Protein AF-A0A392NVF7-F1 (afdb_monomer_lite)

Foldseek 3Di:
DQVQLQVCCCQAQNDRLCLPPCVLVVVVVCVVPDDDDDDPPNNVVSVLLVCLLCLQLQQVPLDPSHFPLSVCCVVPVVCSVVVLVVQCVDPPGSSVVNVVSVVVNLVVLLVSLVVLLPDPPPPDPHNSSVLSVCPVVVVDDCVVVDSSNSSVVSSVCSNVRRVVVVVVVVVLVVVCVVPVVLVVVQVCLVVVQDDPPDDDDPVCCVVRPPSVVVSD

InterPro domains:
  IPR001128 Cytochrome P450 [PF00067] (3-215)
  IPR036396 Cytochrome P450 superfamily [G3DSA:1.10.630.10] (1-215)
  IPR036396 Cytochrome P450 superfamily [SSF48264] (2-215)

pLDDT: mean 75.78, std 14.84, range [33.12, 95.25]

Structure (mmCIF, N/CA/C/O backbone):
data_AF-A0A392NVF7-F1
#
_entry.id   AF-A0A392NVF7-F1
#
loop_
_atom_site.group_PDB
_atom_site.id
_atom_site.type_symbol
_atom_site.label_atom_id
_atom_site.label_alt_id
_atom_site.label_comp_id
_atom_site.label_asym_id
_atom_site.label_entity_id
_atom_site.label_seq_id
_atom_site.pdbx_PDB_ins_code
_atom_site.Cartn_x
_atom_site.Cartn_y
_atom_site.Cartn_z
_atom_site.occupancy
_atom_site.B_iso_or_equiv
_atom_site.auth_seq_id
_atom_site.auth_comp_id
_atom_site.auth_asym_id
_atom_site.auth_atom_id
_atom_site.pdbx_PDB_model_num
ATOM 1 N N . LEU A 1 1 ? -9.109 5.233 -1.754 1.00 72.38 1 LEU A N 1
ATOM 2 C CA . LEU A 1 1 ? -7.795 4.883 -2.338 1.00 72.38 1 LEU A CA 1
ATOM 3 C C . LEU A 1 1 ? -6.680 5.757 -1.789 1.00 72.38 1 LEU A C 1
ATOM 5 O O . LEU A 1 1 ? -5.792 5.214 -1.162 1.00 72.38 1 LEU A O 1
ATOM 9 N N . ARG A 1 2 ? -6.773 7.087 -1.937 1.00 79.62 2 ARG A N 1
ATOM 10 C CA . ARG A 1 2 ? -5.802 8.070 -1.412 1.00 79.62 2 ARG A CA 1
ATOM 11 C C . ARG A 1 2 ? -5.329 7.778 0.019 1.00 79.62 2 ARG A C 1
ATOM 13 O O . ARG A 1 2 ? -4.144 7.568 0.232 1.00 79.62 2 ARG A O 1
ATOM 20 N N . LEU A 1 3 ? -6.274 7.659 0.954 1.00 83.56 3 LEU A N 1
ATOM 21 C CA . LEU A 1 3 ? -5.983 7.351 2.358 1.00 83.56 3 LEU A CA 1
ATOM 22 C C . LEU A 1 3 ? -5.273 6.000 2.542 1.00 83.56 3 LEU A C 1
ATOM 24 O O . LEU A 1 3 ? -4.288 5.927 3.261 1.00 83.56 3 LEU A O 1
ATOM 28 N N . ALA A 1 4 ? -5.727 4.943 1.861 1.00 84.81 4 ALA A N 1
ATOM 29 C CA . ALA A 1 4 ? -5.092 3.626 1.953 1.00 84.81 4 ALA A CA 1
ATOM 30 C C . ALA A 1 4 ? -3.648 3.656 1.429 1.00 84.81 4 ALA A C 1
ATOM 32 O O . ALA A 1 4 ? -2.762 3.068 2.043 1.00 84.81 4 ALA A O 1
ATOM 33 N N . THR A 1 5 ? -3.400 4.376 0.331 1.00 81.75 5 THR A N 1
ATOM 34 C CA . THR A 1 5 ? -2.058 4.488 -0.241 1.00 81.75 5 THR A CA 1
ATOM 35 C C . THR A 1 5 ? -1.103 5.284 0.646 1.00 81.75 5 THR A C 1
ATOM 37 O O . THR A 1 5 ? 0.052 4.887 0.773 1.00 81.75 5 THR A O 1
ATOM 40 N N . ASP A 1 6 ? -1.568 6.346 1.310 1.00 82.69 6 ASP A N 1
ATOM 41 C CA . ASP A 1 6 ? -0.753 7.075 2.293 1.00 82.69 6 ASP A CA 1
ATOM 42 C C . ASP A 1 6 ? -0.448 6.237 3.533 1.00 82.69 6 ASP A C 1
ATOM 44 O O . ASP A 1 6 ? 0.698 6.196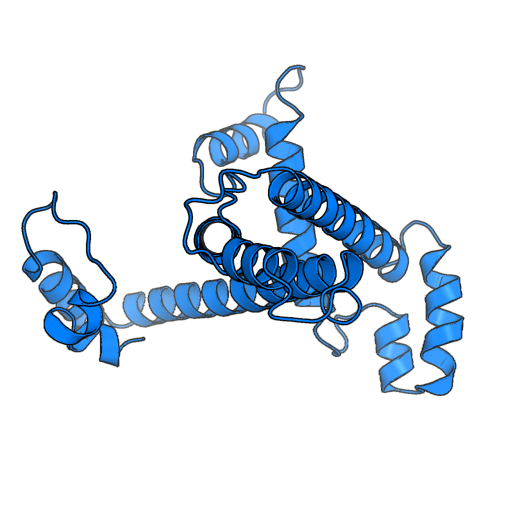 3.974 1.00 82.69 6 ASP A O 1
ATOM 48 N N . VAL A 1 7 ? -1.449 5.536 4.075 1.00 85.81 7 VAL A N 1
ATOM 49 C CA . VAL A 1 7 ? -1.278 4.692 5.267 1.00 85.81 7 VAL A CA 1
ATOM 50 C C . VAL A 1 7 ? -0.296 3.554 4.992 1.00 85.81 7 VAL A C 1
ATOM 52 O O . VAL A 1 7 ? 0.600 3.313 5.796 1.00 85.81 7 VAL A O 1
ATOM 55 N N . ILE A 1 8 ? -0.415 2.875 3.847 1.00 85.94 8 ILE A N 1
ATOM 56 C CA . ILE A 1 8 ? 0.528 1.818 3.448 1.00 85.94 8 ILE A CA 1
ATOM 57 C C . ILE A 1 8 ? 1.905 2.412 3.153 1.00 85.94 8 ILE A C 1
ATOM 59 O O . ILE A 1 8 ? 2.917 1.842 3.561 1.00 85.94 8 ILE A O 1
ATOM 63 N N . GLY A 1 9 ? 1.947 3.569 2.489 1.00 82.25 9 GLY A N 1
ATOM 64 C CA . GLY A 1 9 ? 3.162 4.340 2.261 1.00 82.25 9 GLY A CA 1
ATOM 65 C C . GLY A 1 9 ? 3.960 4.556 3.540 1.00 82.25 9 GLY A C 1
ATOM 66 O O . GLY A 1 9 ? 5.149 4.228 3.618 1.00 82.25 9 GLY A O 1
ATOM 67 N N . ASP A 1 10 ? 3.291 5.065 4.567 1.00 84.12 10 ASP A N 1
ATOM 68 C CA . ASP A 1 10 ? 3.913 5.386 5.841 1.00 84.12 10 ASP A CA 1
ATOM 69 C C . ASP A 1 10 ? 4.234 4.126 6.659 1.00 84.12 10 ASP A C 1
ATOM 71 O O . ASP A 1 10 ? 5.368 3.933 7.102 1.00 84.12 10 ASP A O 1
ATOM 75 N N . ALA A 1 11 ? 3.295 3.187 6.773 1.00 83.88 11 ALA A N 1
ATOM 76 C CA . ALA A 1 11 ? 3.489 1.975 7.566 1.00 83.88 11 ALA A CA 1
ATOM 77 C C . ALA A 1 11 ? 4.579 1.048 6.996 1.00 83.88 11 ALA A C 1
ATOM 79 O O . ALA A 1 11 ? 5.412 0.527 7.744 1.00 83.88 11 ALA A O 1
ATOM 80 N N . ALA A 1 12 ? 4.607 0.839 5.676 1.00 82.62 12 ALA A N 1
ATOM 81 C CA . ALA A 1 12 ? 5.543 -0.088 5.039 1.00 82.62 12 ALA A CA 1
ATOM 82 C C . ALA A 1 12 ? 6.878 0.579 4.669 1.00 82.62 12 ALA A C 1
ATOM 84 O O . ALA A 1 12 ? 7.941 -0.032 4.822 1.00 82.62 12 ALA A O 1
ATOM 85 N N . PHE A 1 13 ? 6.847 1.839 4.225 1.00 81.56 13 PHE A N 1
ATOM 86 C CA . PHE A 1 13 ? 8.013 2.522 3.645 1.00 81.56 13 PHE A CA 1
ATOM 87 C C . PHE A 1 13 ? 8.424 3.790 4.414 1.00 81.56 13 PHE A C 1
ATOM 89 O O . PHE A 1 13 ? 9.485 4.369 4.151 1.00 81.56 13 PHE A O 1
ATOM 96 N N . GLY A 1 14 ? 7.624 4.216 5.400 1.00 76.12 14 GLY A N 1
ATOM 97 C CA . GLY A 1 14 ? 7.792 5.484 6.114 1.00 76.12 14 GLY A CA 1
ATOM 98 C C . GLY A 1 14 ? 7.663 6.690 5.189 1.00 76.12 14 GLY A C 1
ATOM 99 O O . GLY A 1 14 ? 8.401 7.663 5.341 1.00 76.12 14 GLY A O 1
ATOM 100 N N . VAL A 1 15 ? 6.858 6.577 4.137 1.00 75.38 15 VAL A N 1
ATOM 101 C CA . VAL A 1 15 ? 6.669 7.632 3.146 1.00 75.38 15 VAL A CA 1
ATOM 102 C C . VAL A 1 15 ? 5.207 8.024 3.137 1.00 75.38 15 VAL A C 1
ATOM 104 O O . VAL A 1 15 ? 4.359 7.275 2.670 1.00 75.38 15 VAL A O 1
ATOM 107 N N . ASN A 1 16 ? 4.926 9.234 3.600 1.00 75.38 16 ASN A N 1
ATOM 108 C CA . ASN A 1 16 ? 3.629 9.848 3.386 1.00 75.38 16 ASN A CA 1
ATOM 109 C C . ASN A 1 16 ? 3.619 10.497 1.992 1.00 75.38 16 ASN A C 1
ATOM 111 O O . ASN A 1 16 ? 4.441 11.376 1.719 1.00 75.38 16 ASN A O 1
ATOM 115 N N . PHE A 1 17 ? 2.721 10.054 1.110 1.00 69.56 17 PHE A N 1
ATOM 116 C CA . PHE A 1 17 ? 2.591 10.605 -0.242 1.00 69.56 17 PHE A CA 1
ATOM 117 C C . PHE A 1 17 ? 1.722 11.877 -0.275 1.00 69.56 17 PHE A C 1
ATOM 119 O O . PHE A 1 17 ? 1.647 12.538 -1.310 1.00 69.56 17 PHE A O 1
ATOM 126 N N . GLY A 1 18 ? 1.092 12.250 0.845 1.00 66.00 18 GLY A N 1
ATOM 127 C CA . GLY A 1 18 ? 0.294 13.466 0.997 1.00 66.00 18 GLY A CA 1
ATOM 128 C C . GLY A 1 18 ? -1.030 13.443 0.231 1.00 66.00 18 GLY A C 1
ATOM 129 O O . GLY A 1 18 ? -1.618 14.498 -0.012 1.00 66.00 18 GLY A O 1
ATOM 130 N N . LEU A 1 19 ? -1.505 12.260 -0.156 1.00 67.12 19 LEU A N 1
ATOM 131 C CA . LEU A 1 19 ? -2.689 12.051 -0.991 1.00 67.12 19 LEU A CA 1
ATOM 132 C C . LEU A 1 19 ? -3.997 12.338 -0.227 1.00 67.12 19 LEU A C 1
ATOM 134 O O . LEU A 1 19 ? -5.025 12.611 -0.850 1.00 67.12 19 LEU A O 1
ATOM 138 N N . SER A 1 20 ? -3.976 12.276 1.106 1.00 65.69 20 SER A N 1
ATOM 139 C CA . SER A 1 20 ? -5.109 12.471 2.014 1.00 65.69 20 SER A CA 1
ATOM 140 C C . SER A 1 20 ? -5.261 13.910 2.512 1.00 65.69 20 SER A C 1
ATOM 142 O O . SER A 1 20 ? -6.245 14.214 3.185 1.00 65.69 20 SER A O 1
ATOM 144 N N . ASN A 1 21 ? -4.324 14.812 2.197 1.00 67.69 21 ASN A N 1
ATOM 145 C CA . ASN A 1 21 ? -4.373 16.191 2.684 1.00 67.69 21 ASN A CA 1
ATOM 146 C C . ASN A 1 21 ? -5.507 16.995 2.009 1.00 67.69 21 ASN A C 1
ATOM 148 O O . ASN A 1 21 ? -5.559 17.058 0.774 1.00 67.69 21 ASN A O 1
ATOM 152 N N . PRO A 1 22 ? -6.372 17.693 2.779 1.00 54.19 22 PRO A N 1
ATOM 153 C CA . PRO A 1 22 ? -7.535 18.416 2.248 1.00 54.19 22 PRO A CA 1
ATOM 154 C C . PRO A 1 22 ? -7.179 19.599 1.330 1.00 54.19 22 PRO A C 1
ATOM 156 O O . PRO A 1 22 ? -7.992 19.991 0.493 1.00 54.19 22 PRO A O 1
ATOM 159 N N . HIS A 1 23 ? -5.954 20.134 1.408 1.00 49.12 23 HIS A N 1
ATOM 160 C CA . HIS A 1 23 ? -5.467 21.169 0.483 1.00 49.12 23 HIS A CA 1
ATOM 161 C C . HIS A 1 23 ? -5.440 20.688 -0.983 1.00 49.12 23 HIS A C 1
ATOM 163 O O . HIS A 1 23 ? -5.770 21.457 -1.881 1.00 49.12 23 HIS A O 1
ATOM 169 N N . SER A 1 24 ? -5.179 19.394 -1.223 1.00 47.50 24 SER A N 1
ATOM 170 C CA . SER A 1 24 ? -5.214 18.792 -2.569 1.00 47.50 24 SER A CA 1
ATOM 171 C C . SER A 1 24 ? -6.634 18.663 -3.148 1.00 47.50 24 SER A C 1
ATOM 173 O O . SER A 1 24 ? -6.818 18.622 -4.363 1.00 47.50 24 SER A O 1
ATOM 175 N N . ILE A 1 25 ? -7.656 18.605 -2.284 1.00 45.16 25 ILE A N 1
ATOM 176 C CA . ILE A 1 25 ? -9.072 18.470 -2.665 1.00 45.16 25 ILE A CA 1
ATOM 177 C C . ILE A 1 25 ? -9.645 19.838 -3.064 1.00 45.16 25 ILE A C 1
ATOM 179 O O . ILE A 1 25 ? -10.369 19.949 -4.052 1.00 45.16 25 ILE A O 1
ATOM 183 N N . CYS A 1 26 ? -9.276 20.891 -2.329 1.00 37.56 26 CYS A N 1
ATOM 184 C CA . CYS A 1 26 ? -9.751 22.254 -2.572 1.00 37.56 26 CYS A CA 1
ATOM 185 C C . CYS A 1 26 ? -9.158 22.869 -3.857 1.00 37.56 26 CYS A C 1
ATOM 187 O O . CYS A 1 26 ? -9.868 23.562 -4.586 1.00 37.56 26 CYS A O 1
ATOM 189 N N . GLU A 1 27 ? -7.897 22.571 -4.194 1.00 41.50 27 GLU A N 1
ATOM 190 C CA . GLU A 1 27 ? -7.306 22.984 -5.480 1.00 41.50 27 GLU A CA 1
ATOM 191 C C . GLU A 1 27 ? -7.977 22.302 -6.683 1.00 41.50 27 GLU A C 1
ATOM 193 O O . GLU A 1 27 ? -8.240 22.954 -7.695 1.00 41.50 27 GLU A O 1
ATOM 198 N N . SER A 1 28 ? -8.350 21.022 -6.558 1.00 42.91 28 SER A N 1
ATOM 199 C CA . SER A 1 28 ? -9.026 20.280 -7.631 1.00 42.91 28 SER A CA 1
ATOM 200 C C . SER A 1 28 ? -10.397 20.875 -7.983 1.00 42.91 28 SER A C 1
ATOM 202 O O . SER A 1 28 ? -10.723 20.974 -9.166 1.00 42.91 28 SER A O 1
ATOM 204 N N . MET A 1 29 ? -11.163 21.347 -6.990 1.00 38.19 29 MET A N 1
ATOM 205 C CA . MET A 1 29 ? -12.447 22.029 -7.219 1.00 38.19 29 MET A CA 1
ATOM 206 C C . MET A 1 29 ? -12.293 23.481 -7.700 1.00 38.19 29 MET A C 1
ATOM 208 O O . MET A 1 29 ? -13.142 23.967 -8.444 1.00 38.19 29 MET A O 1
ATOM 212 N N . LYS A 1 30 ? -11.215 24.182 -7.319 1.00 39.38 30 LYS A N 1
ATOM 213 C CA . LYS A 1 30 ? -10.952 25.562 -7.770 1.00 39.38 30 LYS A CA 1
ATOM 214 C C . LYS A 1 30 ? -10.432 25.651 -9.209 1.00 39.38 30 LYS A C 1
ATOM 216 O O . LYS A 1 30 ? -10.705 26.656 -9.863 1.00 39.38 30 LYS A O 1
ATOM 221 N N . SER A 1 31 ? -9.756 24.619 -9.727 1.00 40.47 31 SER A N 1
ATOM 222 C CA . SER A 1 31 ? -9.215 24.634 -11.102 1.00 40.47 31 SER A CA 1
ATOM 223 C C . SER A 1 31 ? -10.283 24.644 -12.209 1.00 40.47 31 SER A C 1
ATOM 225 O O . SER A 1 31 ? -9.978 24.988 -13.345 1.00 40.47 31 SER A O 1
ATOM 227 N N . VAL A 1 32 ? -11.550 24.347 -11.886 1.00 47.22 32 VAL A N 1
ATOM 228 C CA . VAL A 1 32 ? -12.668 24.472 -12.840 1.00 47.22 32 VAL A CA 1
ATOM 229 C C . VAL A 1 32 ? -13.015 25.941 -13.122 1.00 47.22 32 VAL A C 1
ATOM 231 O O . VAL A 1 32 ? -13.565 26.237 -14.178 1.00 47.22 32 VAL A O 1
ATOM 234 N N . ASN A 1 33 ? -12.663 26.872 -12.224 1.00 41.59 33 ASN A N 1
ATOM 235 C CA . ASN A 1 33 ? -13.181 28.241 -12.278 1.00 41.59 33 ASN A CA 1
ATOM 236 C C . ASN A 1 33 ? -12.144 29.355 -12.453 1.00 41.59 33 ASN A C 1
ATOM 238 O O . ASN A 1 33 ? -12.574 30.484 -12.640 1.00 41.59 33 ASN A O 1
ATOM 242 N N . ASN A 1 34 ? -10.830 29.108 -12.421 1.00 35.56 34 ASN A N 1
ATOM 243 C CA . ASN A 1 34 ? -9.852 30.174 -12.679 1.00 35.56 34 ASN A CA 1
ATOM 244 C C . ASN A 1 34 ? -8.582 29.657 -13.363 1.00 35.56 34 ASN A C 1
ATOM 246 O O . ASN A 1 34 ? -7.841 28.842 -12.815 1.00 35.56 34 ASN A O 1
ATOM 250 N N . VAL A 1 35 ? -8.327 30.199 -14.553 1.00 50.22 35 VAL A N 1
ATOM 251 C CA . VAL A 1 35 ? -7.036 30.161 -15.240 1.00 50.22 35 VAL A CA 1
ATOM 252 C C . VAL A 1 35 ? -6.177 31.263 -14.623 1.00 50.22 35 VAL A C 1
ATOM 254 O O . VAL A 1 35 ? -6.429 32.424 -14.904 1.00 50.22 35 VAL A O 1
ATOM 257 N N . GLU A 1 36 ? -5.213 30.917 -13.764 1.00 33.12 36 GLU A N 1
ATOM 258 C CA . GLU A 1 36 ? -3.834 31.429 -13.856 1.00 33.12 36 GLU A CA 1
ATOM 259 C C . GLU A 1 36 ? -2.884 30.866 -12.781 1.00 33.12 36 GLU A C 1
ATOM 261 O O . GLU A 1 36 ? -3.201 30.727 -11.602 1.00 33.12 36 GLU A O 1
ATOM 266 N N . HIS A 1 37 ? -1.695 30.537 -13.291 1.00 41.59 37 HIS A N 1
ATOM 267 C CA . HIS A 1 37 ? -0.397 30.225 -12.696 1.00 41.59 37 HIS A CA 1
ATOM 268 C C . HIS A 1 37 ? -0.175 30.481 -11.194 1.00 41.59 37 HIS A C 1
ATOM 270 O O . HIS A 1 37 ? -0.084 31.627 -10.767 1.00 41.59 37 HIS A O 1
ATOM 276 N N . SER A 1 38 ? 0.119 29.398 -10.453 1.00 35.62 38 SER A N 1
ATOM 277 C CA . SER A 1 38 ? 1.331 29.197 -9.611 1.00 35.62 38 SER A CA 1
ATOM 278 C C . SER A 1 38 ? 1.132 28.254 -8.402 1.00 35.62 38 SER A C 1
ATOM 280 O O . SER A 1 38 ? 1.535 28.564 -7.290 1.00 35.62 38 SER A O 1
ATOM 282 N N . SER A 1 39 ? 0.579 27.052 -8.606 1.00 33.97 39 SER A N 1
ATOM 283 C CA . SER A 1 39 ? 0.708 25.927 -7.647 1.00 33.97 39 SER A CA 1
ATOM 284 C C . SER A 1 39 ? 0.552 24.544 -8.309 1.00 33.97 39 SER A C 1
ATOM 286 O O . SER A 1 39 ? 0.106 23.581 -7.700 1.00 33.97 39 SER A O 1
ATOM 288 N N . ALA A 1 40 ? 0.937 24.421 -9.584 1.00 36.22 40 ALA A N 1
ATOM 289 C CA . ALA A 1 40 ? 0.610 23.262 -10.424 1.00 36.22 40 ALA A CA 1
ATOM 290 C C . ALA A 1 40 ? 1.473 22.000 -10.207 1.00 36.22 40 ALA A C 1
ATOM 292 O O . ALA A 1 40 ? 1.266 21.017 -10.906 1.00 36.22 40 ALA A O 1
ATOM 293 N N . SER A 1 41 ? 2.459 21.979 -9.300 1.00 44.66 41 SER A N 1
ATOM 294 C CA . SER A 1 41 ? 3.319 20.789 -9.169 1.00 44.66 41 SER A CA 1
ATOM 295 C C . SER A 1 41 ? 2.716 19.722 -8.258 1.00 44.66 41 SER A C 1
ATOM 297 O O . SER A 1 41 ? 2.574 18.578 -8.667 1.00 44.66 41 SER A O 1
ATOM 299 N N . SER A 1 42 ? 2.296 20.061 -7.040 1.00 41.06 42 SER A N 1
ATOM 300 C CA . SER A 1 42 ? 1.935 19.047 -6.041 1.00 41.06 42 SER A CA 1
ATOM 301 C C . SER A 1 42 ? 0.576 18.382 -6.300 1.00 41.06 42 SER A C 1
ATOM 303 O O . SER A 1 42 ? 0.453 17.165 -6.157 1.00 41.06 42 SER A O 1
ATOM 305 N N . SER A 1 43 ? -0.449 19.134 -6.708 1.00 44.28 43 SER A N 1
ATOM 306 C CA . SER A 1 43 ? -1.802 18.598 -6.936 1.00 44.28 43 SER A CA 1
ATOM 307 C C . SER A 1 43 ? -1.913 17.761 -8.215 1.00 44.28 43 SER A C 1
ATOM 309 O O . SER A 1 43 ? -2.578 16.714 -8.203 1.00 44.28 43 SER A O 1
ATOM 311 N N . ASP A 1 44 ? -1.197 18.142 -9.276 1.00 54.38 44 ASP A N 1
ATOM 312 C CA . ASP A 1 44 ? -1.050 17.324 -10.485 1.00 54.38 44 ASP A CA 1
ATOM 313 C C . ASP A 1 44 ? -0.218 16.073 -10.204 1.00 54.38 44 ASP A C 1
ATOM 315 O O . ASP A 1 44 ? -0.577 14.985 -10.651 1.00 54.38 44 ASP A O 1
ATOM 319 N N . GLU A 1 45 ? 0.851 16.166 -9.409 1.00 54.84 45 GLU A N 1
ATOM 320 C CA . GLU A 1 45 ? 1.666 15.007 -9.038 1.00 54.84 45 GLU A CA 1
ATOM 321 C C . GLU A 1 45 ? 0.885 13.959 -8.234 1.00 54.84 45 GLU A C 1
ATOM 323 O O . GLU A 1 45 ? 1.055 12.759 -8.483 1.00 54.84 45 GLU A O 1
ATOM 328 N N . VAL A 1 46 ? 0.025 14.404 -7.313 1.00 54.34 46 VAL A N 1
ATOM 329 C CA . VAL A 1 46 ? -0.863 13.574 -6.482 1.00 54.34 46 VAL A CA 1
ATOM 330 C C . VAL A 1 46 ? -1.955 12.923 -7.329 1.00 54.34 46 VAL A C 1
ATOM 332 O O . VAL A 1 46 ? -2.169 11.711 -7.260 1.00 54.34 46 VAL A O 1
ATOM 335 N N . SER A 1 47 ? -2.624 13.706 -8.176 1.00 53.94 47 SER A N 1
ATOM 336 C CA . SER A 1 47 ? -3.671 13.196 -9.067 1.00 53.94 47 SER A CA 1
ATOM 337 C C . SER A 1 47 ? -3.101 12.225 -10.095 1.00 53.94 47 SER A C 1
ATOM 339 O O . SER A 1 47 ? -3.719 11.203 -10.385 1.00 53.94 47 SER A O 1
ATOM 341 N N . ASN A 1 48 ? -1.895 12.489 -10.597 1.00 62.81 48 ASN A N 1
ATOM 342 C CA . ASN A 1 48 ? -1.200 11.616 -11.531 1.00 62.81 48 ASN A CA 1
ATOM 343 C C . ASN A 1 48 ? -0.819 10.287 -10.870 1.00 62.81 48 ASN A C 1
ATOM 345 O O . ASN A 1 48 ? -1.115 9.244 -11.438 1.00 62.81 48 ASN A O 1
ATOM 349 N N . PHE A 1 49 ? -0.283 10.301 -9.645 1.00 61.53 49 PHE A N 1
ATOM 350 C CA . PHE A 1 49 ? 0.023 9.081 -8.890 1.00 61.53 49 PHE A CA 1
ATOM 351 C C . PHE A 1 49 ? -1.233 8.250 -8.573 1.00 61.53 49 PHE A C 1
ATOM 353 O O . PHE A 1 49 ? -1.223 7.034 -8.740 1.00 61.53 49 PHE A O 1
ATOM 360 N N . ILE A 1 50 ? -2.344 8.886 -8.182 1.00 62.53 50 ILE A N 1
ATOM 361 C CA . ILE A 1 50 ? -3.619 8.189 -7.939 1.00 62.53 50 ILE A CA 1
ATOM 362 C C . ILE A 1 50 ? -4.200 7.622 -9.226 1.00 62.53 50 ILE A C 1
ATOM 364 O O . ILE A 1 50 ? -4.597 6.462 -9.250 1.00 62.53 50 ILE A O 1
ATOM 368 N N . ASN A 1 51 ? -4.225 8.408 -10.302 1.00 59.41 51 ASN A N 1
ATOM 369 C CA . ASN A 1 51 ? -4.675 7.932 -11.606 1.00 59.41 51 ASN A CA 1
ATOM 370 C C . ASN A 1 51 ? -3.820 6.759 -12.068 1.00 59.41 51 ASN A C 1
ATOM 372 O O . ASN A 1 51 ? -4.345 5.786 -12.583 1.00 59.41 51 ASN A O 1
ATOM 376 N N . GLN A 1 52 ? -2.519 6.824 -11.832 1.00 65.50 52 GLN A N 1
ATOM 377 C CA . GLN A 1 52 ? -1.555 5.784 -12.140 1.00 65.50 52 GLN A CA 1
ATOM 378 C C . GLN A 1 52 ? -1.730 4.535 -11.275 1.00 65.50 52 GLN A C 1
ATOM 380 O O . GLN A 1 52 ? -1.623 3.431 -11.799 1.00 65.50 52 GLN A O 1
ATOM 385 N N . HIS A 1 53 ? -2.074 4.684 -9.997 1.00 65.69 53 HIS A N 1
ATOM 386 C CA . HIS A 1 53 ? -2.391 3.584 -9.086 1.00 65.69 53 HIS A CA 1
ATOM 387 C C . HIS A 1 53 ? -3.717 2.902 -9.453 1.00 65.69 53 HIS A C 1
ATOM 389 O O . HIS A 1 53 ? -3.738 1.691 -9.667 1.00 65.69 5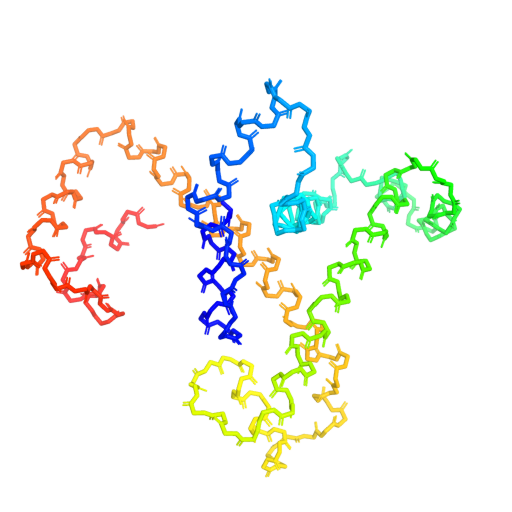3 HIS A O 1
ATOM 395 N N . ILE A 1 54 ? -4.798 3.673 -9.641 1.00 64.00 54 ILE A N 1
ATOM 396 C CA . ILE A 1 54 ? -6.102 3.176 -10.125 1.00 64.00 54 ILE A CA 1
ATOM 397 C C . ILE A 1 54 ? -5.921 2.476 -11.460 1.00 64.00 54 ILE A C 1
ATOM 399 O O . ILE A 1 54 ? -6.422 1.375 -11.663 1.00 64.00 54 ILE A O 1
ATOM 403 N N . TYR A 1 55 ? -5.197 3.111 -12.377 1.00 63.22 55 TYR A N 1
ATOM 404 C CA . TYR A 1 55 ? -4.960 2.568 -13.698 1.00 63.22 55 TYR A CA 1
ATOM 405 C C . TYR A 1 55 ? -4.179 1.259 -13.611 1.00 63.22 55 TYR A C 1
ATOM 407 O O . TYR A 1 55 ? -4.623 0.266 -14.169 1.00 63.22 55 TYR A O 1
ATOM 415 N N . SER A 1 56 ? -3.076 1.215 -12.863 1.00 62.62 56 SER A N 1
ATOM 416 C CA . SER A 1 56 ? -2.257 0.004 -12.742 1.00 62.62 56 SER A CA 1
ATOM 417 C C . SER A 1 56 ? -3.027 -1.133 -12.069 1.00 62.62 56 SER A C 1
ATOM 419 O O . SER A 1 56 ? -2.980 -2.252 -12.556 1.00 62.62 56 SER A O 1
ATOM 421 N N . THR A 1 57 ? -3.808 -0.856 -11.022 1.00 61.88 57 THR A N 1
ATOM 422 C CA . THR A 1 57 ? -4.607 -1.879 -10.316 1.00 61.88 57 THR A CA 1
ATOM 423 C C . THR A 1 57 ? -5.846 -2.332 -11.089 1.00 61.88 57 THR A C 1
ATOM 425 O O . THR A 1 57 ? -6.213 -3.502 -11.023 1.00 61.88 57 THR A O 1
ATOM 428 N N . THR A 1 58 ? -6.472 -1.448 -11.870 1.00 58.22 58 THR A N 1
ATOM 429 C CA . THR A 1 58 ? -7.604 -1.806 -12.741 1.00 58.22 58 THR A CA 1
ATOM 430 C C . THR A 1 58 ? -7.129 -2.563 -13.978 1.00 58.22 58 THR A C 1
ATOM 432 O O . THR A 1 58 ? -7.780 -3.513 -14.380 1.00 58.22 58 THR A O 1
ATOM 435 N N . GLN A 1 59 ? -5.987 -2.187 -14.558 1.00 57.72 59 GLN A N 1
ATOM 436 C CA . GLN A 1 59 ? -5.408 -2.844 -15.738 1.00 57.72 59 GLN A CA 1
ATOM 437 C C . GLN A 1 59 ? -4.639 -4.129 -15.407 1.00 57.72 59 GLN A C 1
ATOM 439 O O . GLN A 1 59 ? -4.415 -4.947 -16.293 1.00 57.72 59 GLN A O 1
ATOM 444 N N . LEU A 1 60 ? -4.256 -4.332 -14.141 1.00 56.38 60 LEU A N 1
ATOM 445 C CA . LEU A 1 60 ? -3.777 -5.624 -13.638 1.00 56.38 60 LEU A CA 1
ATOM 446 C C . LEU A 1 60 ? -4.871 -6.694 -13.650 1.00 56.38 60 LEU A C 1
ATOM 448 O O . LEU A 1 60 ? -4.550 -7.882 -13.601 1.00 56.38 60 LEU A O 1
ATOM 452 N N . LYS A 1 61 ? -6.152 -6.307 -13.747 1.00 57.09 61 LYS A N 1
ATOM 453 C CA . LYS A 1 61 ? -7.215 -7.264 -14.045 1.00 57.09 61 LYS A CA 1
ATOM 454 C C . LYS A 1 61 ? -6.941 -7.841 -15.432 1.00 57.09 61 LYS A C 1
ATOM 456 O O . LYS A 1 61 ? -7.064 -7.155 -16.442 1.00 57.09 61 LYS A O 1
ATOM 461 N N . MET A 1 62 ? -6.552 -9.113 -15.474 1.00 58.44 62 MET A N 1
ATOM 462 C CA . MET A 1 62 ? -6.418 -9.895 -16.705 1.00 58.44 62 MET A CA 1
ATOM 463 C C . MET A 1 62 ? -7.802 -10.258 -17.270 1.00 58.44 62 MET A C 1
ATOM 465 O O . MET A 1 62 ? -8.096 -11.423 -17.518 1.00 58.44 62 MET A O 1
ATOM 469 N N . ASP A 1 63 ? -8.685 -9.274 -17.416 1.00 60.62 63 ASP A N 1
ATOM 470 C CA . ASP A 1 63 ? -9.999 -9.418 -18.031 1.00 60.62 63 ASP A CA 1
ATOM 471 C C . ASP A 1 63 ? -10.099 -8.527 -19.282 1.00 60.62 63 ASP A C 1
ATOM 473 O O . ASP A 1 63 ? -9.144 -7.859 -19.688 1.00 60.62 63 ASP A O 1
ATOM 477 N N . LEU A 1 64 ? -11.264 -8.525 -19.929 1.00 55.56 64 LEU A N 1
ATOM 478 C CA . LEU A 1 64 ? -11.519 -7.751 -21.149 1.00 55.56 64 LEU A CA 1
ATOM 479 C C . LEU A 1 64 ? -11.452 -6.219 -20.948 1.00 55.56 64 LEU A C 1
ATOM 481 O O . LEU A 1 64 ? -11.609 -5.484 -21.919 1.00 55.56 64 LEU A O 1
ATOM 485 N N . SER A 1 65 ? -11.227 -5.727 -19.722 1.00 59.12 65 SER A N 1
ATOM 486 C CA . SER A 1 65 ? -10.970 -4.309 -19.428 1.00 59.12 65 SER A CA 1
ATOM 487 C C . SER A 1 65 ? -9.479 -3.926 -19.474 1.00 59.12 65 SER A C 1
ATOM 489 O O . SER A 1 65 ? -9.145 -2.737 -19.383 1.00 59.12 65 SER A O 1
ATOM 491 N N . GLY A 1 66 ? -8.594 -4.917 -19.643 1.00 62.00 66 GLY A N 1
ATOM 492 C CA . GLY A 1 66 ? -7.156 -4.741 -19.837 1.00 62.00 66 GLY A CA 1
ATOM 493 C C . GLY A 1 66 ? -6.778 -4.146 -21.201 1.00 62.00 66 GLY A C 1
ATOM 494 O O . GLY A 1 66 ? -7.615 -3.899 -22.072 1.00 62.00 66 GLY A O 1
ATOM 495 N N . SER A 1 67 ? -5.481 -3.909 -21.415 1.00 71.19 67 SER A N 1
ATOM 496 C CA . SER A 1 67 ? -4.972 -3.405 -22.693 1.00 71.19 67 SER A CA 1
ATOM 497 C C . SER A 1 67 ? -5.194 -4.403 -23.837 1.00 71.19 67 SER A C 1
ATOM 499 O O . SER A 1 67 ? -5.357 -5.604 -23.622 1.00 71.19 67 SER A O 1
ATOM 501 N N . PHE A 1 68 ? -5.193 -3.931 -25.087 1.00 78.75 68 PHE A N 1
ATOM 502 C CA . PHE A 1 68 ? -5.498 -4.798 -26.232 1.00 78.75 68 PHE A CA 1
ATOM 503 C C . PHE A 1 68 ? -4.516 -5.973 -26.333 1.00 78.75 68 PHE A C 1
ATOM 505 O O . PHE A 1 68 ? -4.914 -7.082 -26.684 1.00 78.75 68 PHE A O 1
ATOM 512 N N . SER A 1 69 ? -3.248 -5.772 -25.952 1.00 78.50 69 SER A N 1
ATOM 513 C CA . SER A 1 69 ? -2.295 -6.883 -25.884 1.00 78.50 69 SER A CA 1
ATOM 514 C C . SER A 1 69 ? -2.659 -7.936 -24.830 1.00 78.50 69 SER A C 1
ATOM 516 O O . SER A 1 69 ? -2.431 -9.116 -25.073 1.00 78.50 69 SER A O 1
ATOM 518 N N . ILE A 1 70 ? -3.270 -7.552 -23.703 1.00 78.06 70 ILE A N 1
ATOM 519 C CA . ILE A 1 70 ? -3.757 -8.482 -22.669 1.00 78.06 70 ILE A CA 1
ATOM 520 C C . ILE A 1 70 ? -4.932 -9.303 -23.205 1.00 78.06 70 ILE A C 1
ATOM 522 O O . ILE A 1 70 ? -4.932 -10.522 -23.060 1.00 78.06 70 ILE A O 1
ATOM 526 N N . ILE A 1 71 ? -5.880 -8.669 -23.902 1.00 81.19 71 ILE A N 1
ATOM 527 C CA . ILE A 1 71 ? -7.011 -9.363 -24.542 1.00 81.19 71 ILE A CA 1
ATOM 528 C C . ILE A 1 71 ? -6.507 -10.386 -25.570 1.00 81.19 71 ILE A C 1
ATOM 530 O O . ILE A 1 71 ? -6.949 -11.535 -25.575 1.00 81.19 71 ILE A O 1
ATOM 534 N N . ILE A 1 72 ? -5.535 -10.000 -26.403 1.00 81.88 72 ILE A N 1
ATOM 535 C CA . ILE A 1 72 ? -4.879 -10.926 -27.335 1.00 81.88 72 ILE A CA 1
ATOM 536 C C . ILE A 1 72 ? -4.149 -12.036 -26.581 1.00 81.88 72 ILE A C 1
ATOM 538 O O . ILE A 1 72 ? -4.232 -13.180 -27.003 1.00 81.88 72 ILE A O 1
ATOM 542 N N . GLY A 1 73 ? -3.491 -11.747 -25.458 1.00 81.31 73 GLY A N 1
ATOM 543 C CA . GLY A 1 73 ? -2.839 -12.770 -24.641 1.00 81.31 73 GLY A CA 1
ATOM 544 C C . GLY A 1 73 ? -3.797 -13.790 -24.027 1.00 81.31 73 GLY A C 1
ATOM 545 O O . GLY A 1 73 ? -3.430 -14.955 -23.911 1.00 81.31 73 GLY A O 1
ATOM 546 N N . LEU A 1 74 ? -5.033 -13.392 -23.711 1.00 81.31 74 LEU A N 1
ATOM 547 C CA . LEU A 1 74 ? -6.078 -14.301 -23.227 1.00 81.31 74 LEU A CA 1
ATOM 548 C C . LEU A 1 74 ? -6.609 -15.231 -24.330 1.00 81.31 74 LEU A C 1
ATOM 550 O O . LEU A 1 74 ? -6.928 -16.384 -24.055 1.00 81.31 74 LEU A O 1
ATOM 554 N N . ILE A 1 75 ? -6.703 -14.745 -25.573 1.00 84.12 75 ILE A N 1
ATOM 555 C CA . ILE A 1 75 ? -7.232 -15.512 -26.718 1.00 84.12 75 ILE A CA 1
ATOM 556 C C . ILE A 1 75 ? -6.127 -16.331 -27.406 1.00 84.12 75 ILE A C 1
ATOM 558 O O . ILE A 1 75 ? -6.345 -17.465 -27.829 1.00 84.12 75 ILE A O 1
ATOM 562 N N . ALA A 1 76 ? -4.936 -15.752 -27.537 1.00 86.69 76 ALA A N 1
ATOM 563 C CA . ALA A 1 76 ? -3.785 -16.290 -28.250 1.00 86.69 76 ALA A CA 1
ATOM 564 C C . ALA A 1 76 ? -2.465 -15.820 -27.589 1.00 86.69 76 ALA A C 1
ATOM 566 O O . ALA A 1 76 ? -1.851 -14.850 -28.046 1.00 86.69 76 ALA A O 1
ATOM 567 N N . PRO A 1 77 ? -1.967 -16.536 -26.560 1.00 84.69 77 PRO A N 1
ATOM 568 C CA . PRO A 1 77 ? -0.787 -16.139 -25.777 1.00 84.69 77 PRO A CA 1
ATOM 569 C C . PRO A 1 77 ? 0.469 -15.859 -26.615 1.00 84.69 77 PRO A C 1
ATOM 571 O O . PRO A 1 77 ? 1.223 -14.932 -26.334 1.00 84.69 77 PRO A O 1
ATOM 574 N N . ILE A 1 78 ? 0.663 -16.616 -27.701 1.00 89.62 78 ILE A N 1
ATOM 575 C CA . ILE A 1 78 ? 1.819 -16.493 -28.608 1.00 89.62 78 ILE A CA 1
ATOM 576 C C . ILE A 1 78 ? 1.867 -15.108 -29.283 1.00 89.62 78 ILE A C 1
ATOM 578 O O . ILE A 1 78 ? 2.940 -14.606 -29.609 1.00 89.62 78 ILE A O 1
ATOM 582 N N . LEU A 1 79 ? 0.710 -14.464 -29.471 1.00 84.38 79 LEU A N 1
ATOM 583 C CA . LEU A 1 79 ? 0.597 -13.149 -30.104 1.00 84.38 79 LEU A CA 1
ATOM 584 C C . LEU A 1 79 ? 0.668 -11.988 -29.101 1.00 84.38 79 LEU A C 1
ATOM 586 O O . LEU A 1 79 ? 0.773 -10.837 -29.522 1.00 84.38 79 LEU A O 1
ATOM 590 N N . GLN A 1 80 ? 0.655 -12.252 -27.793 1.00 84.94 80 GLN A N 1
ATOM 591 C CA . GLN A 1 80 ? 0.647 -11.202 -26.774 1.00 84.94 80 GLN A CA 1
ATOM 592 C C . GLN A 1 80 ? 1.863 -10.281 -26.880 1.00 84.94 80 GLN A C 1
ATOM 594 O O . GLN A 1 80 ? 1.718 -9.064 -26.986 1.00 84.94 80 GLN A O 1
ATOM 599 N N . GLU A 1 81 ? 3.069 -10.849 -26.845 1.00 84.50 81 GLU A N 1
ATOM 600 C CA . GLU A 1 81 ? 4.311 -10.076 -26.865 1.00 84.50 81 GLU A CA 1
ATOM 601 C C . GLU A 1 81 ? 4.511 -9.230 -28.130 1.00 84.50 81 GLU A C 1
ATOM 603 O O . GLU A 1 81 ? 4.803 -8.037 -27.978 1.00 84.50 81 GLU A O 1
ATOM 608 N N . PRO A 1 82 ? 4.330 -9.754 -29.361 1.00 87.25 82 PRO A N 1
ATOM 609 C CA . PRO A 1 82 ? 4.504 -8.936 -30.557 1.00 87.25 82 PRO A CA 1
ATOM 610 C C . PRO A 1 82 ? 3.495 -7.783 -30.603 1.00 87.25 82 PRO A C 1
ATOM 612 O O . PRO A 1 82 ? 3.882 -6.639 -30.852 1.00 87.25 82 PRO A O 1
ATOM 615 N N . PHE A 1 83 ? 2.222 -8.033 -30.271 1.00 83.88 83 PHE A N 1
ATOM 616 C CA . PHE A 1 83 ? 1.215 -6.970 -30.210 1.00 83.88 83 PHE A CA 1
ATOM 617 C C . PHE A 1 83 ? 1.515 -5.958 -29.107 1.00 83.88 83 PHE A C 1
ATOM 619 O O . PHE A 1 83 ? 1.388 -4.755 -29.327 1.00 83.88 83 PHE A O 1
ATOM 626 N N . ARG A 1 84 ? 1.981 -6.414 -27.942 1.00 84.12 84 ARG A N 1
ATOM 627 C CA . ARG A 1 84 ? 2.389 -5.539 -26.841 1.00 84.12 84 ARG A CA 1
ATOM 628 C C . ARG A 1 84 ? 3.515 -4.601 -27.265 1.00 84.12 84 ARG A C 1
ATOM 630 O O . ARG A 1 84 ? 3.435 -3.409 -26.984 1.00 84.12 84 ARG A O 1
ATOM 637 N N . GLN A 1 85 ? 4.544 -5.092 -27.955 1.00 85.94 85 GLN A N 1
ATOM 638 C CA . GLN A 1 85 ? 5.648 -4.246 -28.426 1.00 85.94 85 GLN A CA 1
ATOM 639 C C . GLN A 1 85 ? 5.191 -3.208 -29.460 1.00 85.94 85 GLN A C 1
ATOM 641 O O . GLN A 1 85 ? 5.611 -2.050 -29.395 1.00 85.94 85 GLN A O 1
ATOM 646 N N . ILE A 1 86 ? 4.302 -3.596 -30.376 1.00 86.38 86 ILE A N 1
ATOM 647 C CA . ILE A 1 86 ? 3.745 -2.695 -31.393 1.00 86.38 86 ILE A CA 1
ATOM 648 C C . ILE A 1 86 ? 2.887 -1.612 -30.732 1.00 86.38 86 ILE A C 1
ATOM 650 O O . ILE A 1 86 ? 3.102 -0.419 -30.952 1.00 86.38 86 ILE A O 1
ATOM 654 N N . LEU A 1 87 ? 1.950 -2.008 -29.871 1.00 84.06 87 LEU A N 1
ATOM 655 C CA . LEU A 1 87 ? 0.988 -1.094 -29.261 1.00 84.06 87 LEU A CA 1
ATOM 656 C C . LEU A 1 87 ? 1.647 -0.151 -28.258 1.00 84.06 87 LEU A C 1
ATOM 658 O O . LEU A 1 87 ? 1.283 1.022 -28.224 1.00 84.06 87 LEU A O 1
ATOM 662 N N . LYS A 1 88 ? 2.686 -0.597 -27.540 1.00 84.50 88 LYS A N 1
ATOM 663 C CA . LYS A 1 88 ? 3.526 0.274 -26.701 1.00 84.50 88 LYS A CA 1
ATOM 664 C C . LYS A 1 88 ? 4.207 1.403 -27.477 1.00 84.50 88 LYS A C 1
ATOM 666 O O . LYS A 1 88 ? 4.628 2.373 -26.857 1.00 84.50 88 LYS A O 1
ATOM 671 N N . ARG A 1 89 ? 4.370 1.299 -28.800 1.00 84.06 89 ARG A N 1
ATOM 672 C CA . ARG A 1 89 ? 5.042 2.324 -29.619 1.00 84.06 89 ARG A CA 1
ATOM 673 C C . ARG A 1 89 ? 4.078 3.378 -30.168 1.00 84.06 89 ARG A C 1
ATOM 675 O O . ARG A 1 89 ? 4.513 4.463 -30.551 1.00 84.06 89 ARG A O 1
ATOM 682 N N . ILE A 1 90 ? 2.783 3.075 -30.191 1.00 84.56 90 ILE A N 1
ATOM 683 C CA . ILE A 1 90 ? 1.746 3.942 -30.749 1.00 84.56 90 ILE A CA 1
ATOM 684 C C . ILE A 1 90 ? 1.200 4.845 -29.637 1.00 84.56 90 ILE A C 1
ATOM 686 O O . ILE A 1 90 ? 0.530 4.381 -28.715 1.00 84.56 90 ILE A O 1
ATOM 690 N N . LYS A 1 91 ? 1.474 6.153 -29.729 1.00 75.56 91 LYS A N 1
ATOM 691 C CA . LYS A 1 91 ? 0.943 7.152 -28.789 1.00 75.56 91 LYS A CA 1
ATOM 692 C C . LYS A 1 91 ? -0.589 7.151 -28.841 1.00 75.56 91 LYS A C 1
ATOM 694 O O . LYS A 1 91 ? -1.164 7.316 -29.911 1.00 75.56 91 LYS A O 1
ATOM 699 N N . GLY A 1 92 ? -1.227 6.981 -27.684 1.00 73.31 92 GLY A N 1
ATOM 700 C CA . GLY A 1 92 ? -2.688 6.963 -27.539 1.00 73.31 92 GLY A CA 1
ATOM 701 C C . GLY A 1 92 ? -3.306 5.579 -27.324 1.00 73.31 92 GLY A C 1
ATOM 702 O O . GLY A 1 92 ? -4.471 5.505 -26.942 1.00 73.31 92 GLY A O 1
ATOM 703 N N . THR A 1 93 ? -2.553 4.486 -27.492 1.00 79.56 93 THR A N 1
ATOM 704 C CA . THR A 1 93 ? -3.050 3.153 -27.115 1.00 79.56 93 THR A CA 1
ATOM 705 C C . THR A 1 93 ? -3.099 2.991 -25.595 1.00 79.56 93 THR A C 1
ATOM 707 O O . THR A 1 93 ? -2.342 3.624 -24.849 1.00 79.56 93 THR A O 1
ATOM 710 N N . MET A 1 94 ? -3.967 2.086 -25.136 1.00 71.81 94 MET A N 1
ATOM 711 C CA . MET A 1 94 ? -4.011 1.660 -23.736 1.00 71.81 94 MET A CA 1
ATOM 712 C C . MET A 1 94 ? -2.650 1.087 -23.303 1.00 71.81 94 MET A C 1
ATOM 714 O O . MET A 1 94 ? -2.146 1.448 -22.250 1.00 71.81 94 MET A O 1
ATOM 718 N N . ASP A 1 95 ? -1.992 0.285 -24.146 1.00 76.38 95 ASP A N 1
ATOM 719 C CA . ASP A 1 95 ? -0.661 -0.276 -23.868 1.00 76.38 95 ASP A CA 1
ATOM 720 C C . ASP A 1 95 ? 0.437 0.785 -23.707 1.00 76.38 95 ASP A C 1
ATOM 722 O O . ASP A 1 95 ? 1.292 0.662 -22.829 1.00 76.38 95 ASP A O 1
ATOM 726 N N . TRP A 1 96 ? 0.422 1.841 -24.527 1.00 79.06 96 TRP A N 1
ATOM 727 C CA . TRP A 1 96 ? 1.355 2.962 -24.396 1.00 79.06 96 TRP A CA 1
ATOM 728 C C . TRP A 1 96 ? 1.101 3.749 -23.112 1.00 79.06 96 TRP A C 1
ATOM 730 O O . TRP A 1 96 ? 2.043 4.042 -22.372 1.00 79.06 96 TRP A O 1
ATOM 740 N N . LYS A 1 97 ? -0.172 4.042 -22.810 1.00 75.25 97 LYS A N 1
ATOM 741 C CA . LYS A 1 97 ? -0.551 4.725 -21.569 1.00 75.25 97 LYS A CA 1
ATOM 742 C C . LYS A 1 97 ? -0.118 3.899 -20.358 1.00 75.25 97 LYS A C 1
ATOM 744 O O . LYS A 1 97 ? 0.537 4.443 -19.478 1.00 75.25 97 LYS A O 1
ATOM 749 N N . MET A 1 98 ? -0.362 2.589 -20.373 1.00 71.31 98 MET A N 1
ATOM 750 C CA . MET A 1 98 ? 0.078 1.663 -19.332 1.00 71.31 98 MET A CA 1
ATOM 751 C C . MET A 1 98 ? 1.585 1.634 -19.144 1.00 71.31 98 MET A C 1
ATOM 753 O O . MET A 1 98 ? 2.052 1.671 -18.013 1.00 71.31 98 MET A O 1
ATOM 757 N N . GLU A 1 99 ? 2.359 1.602 -20.223 1.00 76.94 99 GLU A N 1
ATOM 758 C CA . GLU A 1 99 ? 3.817 1.600 -20.140 1.00 76.94 99 GLU A CA 1
ATOM 759 C C . GLU A 1 99 ? 4.359 2.916 -19.560 1.00 76.94 99 GLU A C 1
ATOM 761 O O . GLU A 1 99 ? 5.233 2.897 -18.692 1.00 76.94 99 GLU A O 1
ATOM 766 N N . CYS A 1 100 ? 3.841 4.063 -20.011 1.00 75.81 100 CYS A N 1
ATOM 767 C CA . CYS A 1 100 ? 4.217 5.377 -19.485 1.00 75.81 100 CYS A CA 1
ATOM 768 C C . CYS A 1 100 ? 3.851 5.512 -18.004 1.00 75.81 100 CYS A C 1
ATOM 770 O O . CYS A 1 100 ? 4.668 5.947 -17.189 1.00 75.81 100 CYS A O 1
ATOM 772 N N . THR A 1 101 ? 2.640 5.090 -17.653 1.00 70.00 101 THR A N 1
ATOM 773 C CA . THR A 1 101 ? 2.142 5.045 -16.285 1.00 70.00 101 THR A CA 1
ATOM 774 C C . THR A 1 101 ? 2.982 4.095 -15.426 1.00 70.00 101 THR A C 1
ATOM 776 O O . THR A 1 101 ? 3.428 4.479 -14.353 1.00 70.00 101 THR A O 1
ATOM 779 N N . ASN A 1 102 ? 3.334 2.903 -15.889 1.00 73.31 102 ASN A N 1
ATOM 780 C CA . ASN A 1 102 ? 4.187 2.014 -15.107 1.00 73.31 102 ASN A CA 1
ATOM 781 C C . ASN A 1 102 ? 5.589 2.612 -14.872 1.00 73.31 102 ASN A C 1
ATOM 783 O O . ASN A 1 102 ? 6.101 2.596 -13.752 1.00 73.31 102 ASN A O 1
ATOM 787 N N . LYS A 1 103 ? 6.184 3.215 -15.910 1.00 77.62 103 LYS A N 1
ATOM 788 C CA . LYS A 1 103 ? 7.521 3.831 -15.842 1.00 77.62 103 LYS A CA 1
ATOM 789 C C . LYS A 1 103 ? 7.595 5.000 -14.872 1.00 77.62 103 LYS A C 1
ATOM 791 O O . LYS A 1 103 ? 8.525 5.064 -14.078 1.00 77.62 103 LYS A O 1
ATOM 796 N N . ASN A 1 104 ? 6.627 5.913 -14.922 1.00 73.56 104 ASN A N 1
ATOM 797 C CA . ASN A 1 104 ? 6.617 7.071 -14.029 1.00 73.56 104 ASN A CA 1
ATOM 798 C C . ASN A 1 104 ? 6.400 6.646 -12.561 1.00 73.56 104 ASN A C 1
ATOM 800 O O . ASN A 1 104 ? 7.073 7.166 -11.675 1.00 73.56 104 ASN A O 1
ATOM 804 N N . LEU A 1 105 ? 5.547 5.645 -12.300 1.00 70.62 105 LEU A N 1
ATOM 805 C CA . LEU A 1 105 ? 5.342 5.129 -10.941 1.00 70.62 105 LEU A CA 1
ATOM 806 C C . LEU A 1 105 ? 6.608 4.462 -10.399 1.00 70.62 105 LEU A C 1
ATOM 808 O O . LEU A 1 105 ? 7.044 4.766 -9.291 1.00 70.62 105 LEU A O 1
ATOM 812 N N . THR A 1 106 ? 7.214 3.592 -11.211 1.00 73.88 106 THR A N 1
ATOM 813 C CA . THR A 1 106 ? 8.453 2.884 -10.864 1.00 73.88 106 THR A CA 1
ATOM 814 C C . THR A 1 106 ? 9.579 3.876 -10.586 1.00 73.88 106 THR A C 1
ATOM 816 O O . THR A 1 106 ? 10.232 3.771 -9.557 1.00 73.88 106 THR A O 1
ATOM 819 N N . GLY A 1 107 ? 9.742 4.908 -11.423 1.00 77.75 107 GLY A N 1
ATOM 820 C CA . GLY A 1 107 ? 10.762 5.940 -11.214 1.00 77.75 107 GLY A CA 1
ATOM 821 C C . GLY A 1 107 ? 10.613 6.690 -9.885 1.00 77.75 107 GLY A C 1
ATOM 822 O O . GLY A 1 107 ? 11.602 6.916 -9.192 1.00 77.75 107 GLY A O 1
ATOM 823 N N . ARG A 1 108 ? 9.382 7.018 -9.473 1.00 73.88 108 ARG A N 1
ATOM 824 C CA . ARG A 1 108 ? 9.131 7.668 -8.174 1.00 73.88 108 ARG A CA 1
ATOM 825 C C . ARG A 1 108 ? 9.442 6.754 -6.992 1.00 73.88 108 ARG A C 1
ATOM 827 O O . ARG A 1 108 ? 10.023 7.194 -6.001 1.00 73.88 108 ARG A O 1
ATOM 834 N N . LEU A 1 109 ? 9.066 5.480 -7.082 1.00 76.12 109 LEU A N 1
ATOM 835 C CA . LEU A 1 109 ? 9.390 4.512 -6.035 1.00 76.12 109 LEU A CA 1
ATOM 836 C C . LEU A 1 109 ? 10.891 4.232 -5.974 1.00 76.12 109 LEU A C 1
ATOM 838 O O . LEU A 1 109 ? 11.439 4.168 -4.878 1.00 76.12 109 LEU A O 1
ATOM 842 N N . ASP A 1 110 ? 11.575 4.182 -7.116 1.00 82.50 110 ASP A N 1
ATOM 843 C CA . ASP A 1 110 ? 13.032 4.084 -7.176 1.00 82.50 110 ASP A CA 1
ATOM 844 C C . ASP A 1 110 ? 13.699 5.243 -6.432 1.00 82.50 110 ASP A C 1
ATOM 846 O O . ASP A 1 110 ? 14.665 5.036 -5.699 1.00 82.50 110 ASP A O 1
ATOM 850 N N . GLU A 1 111 ? 13.203 6.471 -6.597 1.00 82.50 111 GLU A N 1
ATOM 851 C CA . GLU A 1 111 ? 13.705 7.642 -5.871 1.00 82.50 111 GLU A CA 1
ATOM 852 C C . GLU A 1 111 ? 13.492 7.516 -4.360 1.00 82.50 111 GLU A C 1
ATOM 854 O O . GLU A 1 111 ? 14.411 7.790 -3.581 1.00 82.50 111 GLU A O 1
ATOM 859 N N . ILE A 1 112 ? 12.318 7.041 -3.940 1.00 78.00 112 ILE A N 1
ATOM 860 C CA . ILE A 1 112 ? 11.995 6.784 -2.532 1.00 78.00 112 ILE A CA 1
ATOM 861 C C . ILE A 1 112 ? 12.927 5.722 -1.942 1.00 78.00 112 ILE A C 1
ATOM 863 O O . ILE A 1 112 ? 13.535 5.947 -0.890 1.00 78.00 112 ILE A O 1
ATOM 867 N N . VAL A 1 113 ? 13.095 4.592 -2.633 1.00 81.25 113 VAL A N 1
ATOM 868 C CA . VAL A 1 113 ? 13.976 3.501 -2.205 1.00 81.25 113 VAL A CA 1
ATOM 869 C C . VAL A 1 113 ? 15.427 3.977 -2.172 1.00 81.25 113 VAL A C 1
ATOM 871 O O . VAL A 1 113 ? 16.111 3.750 -1.177 1.00 81.25 113 VAL A O 1
ATOM 874 N N . LYS A 1 114 ? 15.898 4.724 -3.181 1.00 86.50 114 LYS A N 1
ATOM 875 C CA . LYS A 1 114 ? 17.247 5.325 -3.194 1.00 86.50 114 LYS A CA 1
ATOM 876 C C . LYS A 1 114 ? 17.459 6.270 -2.017 1.00 86.50 114 LYS A C 1
ATOM 878 O O . LYS A 1 114 ? 18.512 6.220 -1.380 1.00 86.50 114 LYS A O 1
ATOM 883 N N . LYS A 1 115 ? 16.487 7.136 -1.718 1.00 83.44 115 LYS A N 1
ATOM 884 C CA . LYS A 1 115 ? 16.556 8.067 -0.582 1.00 83.44 115 LYS A CA 1
ATOM 885 C C . LYS A 1 115 ? 16.661 7.298 0.734 1.00 83.44 115 LYS A C 1
ATOM 887 O O . LYS A 1 115 ? 17.531 7.602 1.545 1.00 83.44 115 LYS A O 1
ATOM 892 N N . ARG A 1 116 ? 15.843 6.257 0.906 1.00 79.25 116 ARG A N 1
ATOM 893 C CA . ARG A 1 116 ? 15.861 5.377 2.084 1.00 79.25 116 ARG A CA 1
ATOM 894 C C . ARG A 1 116 ? 17.143 4.559 2.204 1.00 79.25 116 ARG A C 1
ATOM 896 O O . ARG A 1 116 ? 17.666 4.421 3.303 1.00 79.25 116 ARG A O 1
ATOM 903 N N . MET A 1 117 ? 17.704 4.080 1.098 1.00 80.50 117 MET A N 1
ATOM 904 C CA . MET A 1 117 ? 19.000 3.396 1.080 1.00 80.50 117 MET A CA 1
ATOM 905 C C . MET A 1 117 ? 20.163 4.301 1.496 1.00 80.50 117 MET A C 1
ATOM 907 O O . MET A 1 117 ? 21.124 3.824 2.085 1.00 80.50 117 MET A O 1
ATOM 911 N N . LYS A 1 118 ? 20.094 5.607 1.230 1.00 83.81 118 LYS A N 1
ATOM 912 C CA . LYS A 1 118 ? 21.143 6.556 1.642 1.00 83.81 118 LYS A CA 1
ATOM 913 C C . LYS A 1 118 ? 21.028 6.995 3.099 1.00 83.81 118 LYS A C 1
ATOM 915 O O . LYS A 1 118 ? 22.020 7.435 3.678 1.00 83.81 118 LYS A O 1
ATOM 920 N N . ASP A 1 119 ? 19.837 6.896 3.676 1.00 81.19 119 ASP A N 1
ATOM 921 C CA . ASP A 1 119 ? 19.598 7.232 5.073 1.00 81.19 119 ASP A CA 1
ATOM 922 C C . ASP A 1 119 ? 20.220 6.166 5.985 1.00 81.19 119 ASP A C 1
ATOM 924 O O . ASP A 1 119 ? 19.766 5.027 6.009 1.00 81.19 119 ASP A O 1
ATOM 928 N N . LYS A 1 120 ? 21.288 6.526 6.705 1.00 68.62 120 LYS A N 1
ATOM 929 C CA . LYS A 1 120 ? 21.994 5.631 7.639 1.00 68.62 120 LYS A CA 1
ATOM 930 C C . LYS A 1 120 ? 21.385 5.630 9.043 1.00 68.62 120 LYS A C 1
ATOM 932 O O . LYS A 1 120 ? 21.685 4.739 9.828 1.00 68.62 120 LYS A O 1
ATOM 937 N N . ASN A 1 121 ? 20.521 6.595 9.358 1.00 68.12 121 ASN A N 1
ATOM 938 C CA . ASN A 1 121 ? 19.884 6.726 10.668 1.00 68.12 121 ASN A CA 1
ATOM 939 C C . ASN A 1 121 ? 18.459 6.157 10.628 1.00 68.12 121 ASN A C 1
ATOM 941 O O . ASN A 1 121 ? 17.502 6.807 11.048 1.00 68.12 121 ASN A O 1
ATOM 945 N N . ARG A 1 122 ? 18.304 4.925 10.118 1.00 70.19 122 ARG A N 1
ATOM 946 C CA . ARG A 1 122 ? 16.997 4.255 10.017 1.00 70.19 122 ARG A CA 1
ATOM 947 C C . ARG A 1 122 ? 16.528 3.780 11.390 1.00 70.19 122 ARG A C 1
ATOM 949 O O . ARG A 1 122 ? 16.706 2.625 11.762 1.00 70.19 122 ARG A O 1
ATOM 956 N N . THR A 1 123 ? 15.913 4.679 12.146 1.00 62.47 123 THR A N 1
ATOM 957 C CA . THR A 1 123 ? 15.287 4.377 13.443 1.00 62.47 123 THR A CA 1
ATOM 958 C C . THR A 1 123 ? 13.881 3.788 13.311 1.00 62.47 123 THR A C 1
ATOM 960 O O . THR A 1 123 ? 13.365 3.224 14.276 1.00 62.47 123 THR A O 1
ATOM 963 N N . SER A 1 124 ? 13.250 3.873 12.133 1.00 67.38 124 SER A N 1
ATOM 964 C CA . SER A 1 124 ? 11.899 3.346 11.911 1.00 67.38 124 SER A CA 1
ATOM 965 C C . SER A 1 124 ? 11.887 1.820 11.747 1.00 67.38 124 SER A C 1
ATOM 967 O O . SER A 1 124 ? 12.633 1.257 10.948 1.00 67.38 124 SER A O 1
ATOM 969 N N . LYS A 1 125 ? 10.977 1.138 12.455 1.00 77.50 125 LYS A N 1
ATOM 970 C CA . LYS A 1 125 ? 10.710 -0.309 12.317 1.00 77.50 125 LYS A CA 1
ATOM 971 C C . LYS A 1 125 ? 9.728 -0.614 11.174 1.00 77.50 125 LYS A C 1
ATOM 973 O O . LYS A 1 125 ? 8.791 -1.383 11.359 1.00 77.50 125 LYS A O 1
ATOM 978 N N . ASN A 1 126 ? 9.895 0.024 10.018 1.00 84.31 126 ASN A N 1
ATOM 979 C CA . ASN A 1 126 ? 9.055 -0.252 8.849 1.00 84.31 126 ASN A CA 1
ATOM 980 C C . ASN A 1 126 ? 9.677 -1.346 7.965 1.00 84.31 126 ASN A C 1
ATOM 982 O O . ASN A 1 126 ? 10.869 -1.644 8.076 1.00 84.31 126 ASN A O 1
ATOM 986 N N . PHE A 1 127 ? 8.861 -1.965 7.112 1.00 85.19 127 PHE A N 1
ATOM 987 C CA . PHE A 1 127 ? 9.260 -3.104 6.279 1.00 85.19 127 PHE A CA 1
ATOM 988 C C . PHE A 1 127 ? 10.521 -2.817 5.451 1.00 85.19 127 PHE A C 1
ATOM 990 O O . PHE A 1 127 ? 11.468 -3.606 5.467 1.00 85.19 127 PHE A O 1
ATOM 997 N N . LEU A 1 128 ? 10.578 -1.656 4.792 1.00 85.44 128 LEU A N 1
ATOM 998 C CA . LEU A 1 128 ? 11.732 -1.272 3.980 1.00 85.44 128 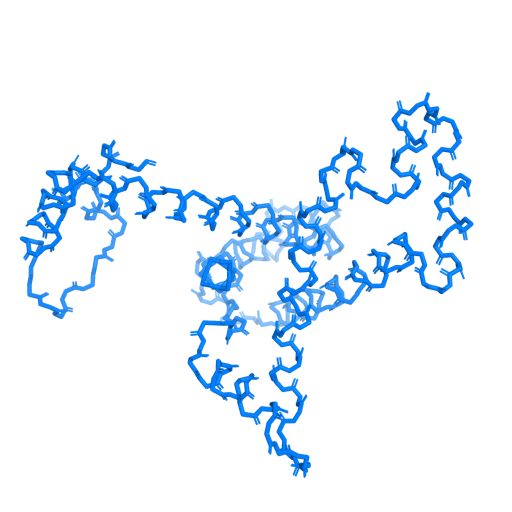LEU A CA 1
ATOM 999 C C . LEU A 1 128 ? 12.997 -1.076 4.820 1.00 85.44 128 LEU A C 1
ATOM 1001 O O . LEU A 1 128 ? 14.049 -1.596 4.458 1.00 85.44 128 LEU A O 1
ATOM 1005 N N . SER A 1 129 ? 12.909 -0.386 5.959 1.00 86.12 129 SER A N 1
ATOM 1006 C CA . SER A 1 129 ? 14.037 -0.232 6.884 1.00 86.12 129 SER A CA 1
ATOM 1007 C C . SER A 1 129 ? 14.537 -1.583 7.395 1.00 86.12 129 SER A C 1
ATOM 1009 O O . SER A 1 129 ? 15.745 -1.780 7.484 1.00 86.12 129 SER A O 1
ATOM 1011 N N . LEU A 1 130 ? 13.643 -2.537 7.681 1.00 86.75 130 LEU A N 1
ATOM 1012 C CA . LEU A 1 130 ? 14.027 -3.883 8.118 1.00 86.75 130 LEU A CA 1
ATOM 1013 C C . LEU A 1 130 ? 14.802 -4.641 7.033 1.00 86.75 130 LEU A C 1
ATOM 1015 O O . LEU A 1 130 ? 15.855 -5.203 7.332 1.00 86.75 130 LEU A O 1
ATOM 1019 N N . ILE A 1 131 ? 14.339 -4.608 5.779 1.00 86.50 131 ILE A N 1
ATOM 1020 C CA . ILE A 1 131 ? 15.048 -5.240 4.652 1.00 86.50 131 ILE A CA 1
ATOM 1021 C C . ILE A 1 131 ? 16.410 -4.583 4.422 1.00 86.50 131 ILE A C 1
ATOM 1023 O O . ILE A 1 131 ? 17.414 -5.275 4.255 1.00 86.50 131 ILE A O 1
ATOM 1027 N N . LEU A 1 132 ? 16.465 -3.249 4.436 1.00 85.81 132 LEU A N 1
ATOM 1028 C CA . LEU A 1 132 ? 17.708 -2.509 4.225 1.00 85.81 132 LEU A CA 1
ATOM 1029 C C . LEU A 1 132 ? 18.725 -2.768 5.340 1.00 85.81 132 LEU A C 1
ATOM 1031 O O . LEU A 1 132 ? 19.895 -3.007 5.051 1.00 85.81 132 LEU A O 1
ATOM 1035 N N . ASN A 1 133 ? 18.279 -2.807 6.595 1.00 85.00 133 ASN A N 1
ATOM 1036 C CA . ASN A 1 133 ? 19.142 -3.120 7.731 1.00 85.00 133 ASN A CA 1
ATOM 1037 C C . ASN A 1 133 ? 19.631 -4.578 7.686 1.00 85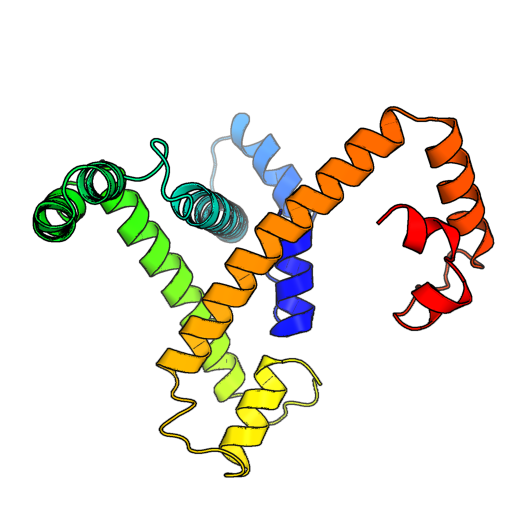.00 133 ASN A C 1
ATOM 1039 O O . ASN A 1 133 ? 20.793 -4.838 7.990 1.00 85.00 133 ASN A O 1
ATOM 1043 N N . ALA A 1 134 ? 18.786 -5.528 7.266 1.00 84.50 134 ALA A N 1
ATOM 1044 C CA . ALA A 1 134 ? 19.173 -6.930 7.085 1.00 84.50 134 ALA A CA 1
ATOM 1045 C C . ALA A 1 134 ? 20.214 -7.118 5.963 1.00 84.50 134 ALA A C 1
ATOM 1047 O O . ALA A 1 134 ? 21.134 -7.934 6.085 1.00 84.50 134 ALA A O 1
ATOM 1048 N N . ARG A 1 135 ? 20.094 -6.334 4.886 1.00 84.00 135 ARG A N 1
ATOM 1049 C CA . ARG A 1 135 ? 21.060 -6.274 3.781 1.00 84.00 135 ARG A CA 1
ATOM 1050 C C . ARG A 1 135 ? 22.399 -5.692 4.242 1.00 84.00 135 ARG A C 1
ATOM 1052 O O . ARG A 1 135 ? 23.443 -6.279 3.981 1.00 84.00 135 ARG A O 1
ATOM 1059 N N . GLU A 1 136 ? 22.380 -4.569 4.959 1.00 83.38 136 GLU A N 1
ATOM 1060 C CA . GLU A 1 136 ? 23.593 -3.898 5.455 1.00 83.38 136 GLU A CA 1
ATOM 1061 C C . GLU A 1 136 ? 24.330 -4.705 6.531 1.00 83.38 136 GLU A C 1
ATOM 1063 O O . GLU A 1 136 ? 25.561 -4.719 6.556 1.00 83.38 136 GLU A O 1
ATOM 1068 N N . SER A 1 137 ? 23.601 -5.442 7.375 1.00 81.94 137 SER A N 1
ATOM 1069 C CA . SER A 1 137 ? 24.185 -6.349 8.372 1.00 81.94 137 SER A CA 1
ATOM 1070 C C . SER A 1 137 ? 24.771 -7.634 7.773 1.00 81.94 137 SER A C 1
ATOM 1072 O O . SER A 1 137 ? 25.295 -8.464 8.515 1.00 81.94 137 SER A O 1
ATOM 1074 N N . LYS A 1 138 ? 24.682 -7.821 6.445 1.00 78.75 138 LYS A N 1
ATOM 1075 C CA . LYS A 1 138 ? 25.037 -9.054 5.716 1.00 78.75 138 LYS A CA 1
ATOM 1076 C C . LYS A 1 138 ? 24.300 -10.303 6.214 1.00 78.75 138 LYS A C 1
ATOM 1078 O O . LYS A 1 138 ? 24.720 -11.420 5.922 1.00 78.75 138 LYS A O 1
ATOM 1083 N N . SER A 1 139 ? 23.192 -10.128 6.940 1.00 74.25 139 SER A N 1
ATOM 1084 C CA . SER A 1 139 ? 22.323 -11.239 7.347 1.00 74.25 139 SER A CA 1
ATOM 1085 C C . SER A 1 139 ? 21.600 -11.873 6.157 1.00 74.25 139 SER A C 1
ATOM 1087 O O . SER A 1 139 ? 21.198 -13.032 6.229 1.00 74.25 139 SER A O 1
ATOM 1089 N N . VAL A 1 140 ? 21.483 -11.138 5.043 1.00 75.94 140 VAL A N 1
ATOM 1090 C CA . VAL A 1 140 ? 21.008 -11.673 3.766 1.00 75.94 140 VAL A CA 1
ATOM 1091 C C . VAL A 1 140 ? 21.890 -11.213 2.606 1.00 75.94 140 VAL A C 1
ATOM 1093 O O . VAL A 1 140 ? 22.549 -10.176 2.680 1.00 75.94 140 VAL A O 1
ATOM 1096 N N . SER A 1 141 ? 21.908 -12.000 1.525 1.00 77.00 141 SER A N 1
ATOM 1097 C CA . SER A 1 141 ? 22.720 -11.722 0.342 1.00 77.00 141 SER A CA 1
ATOM 1098 C C . SER A 1 141 ? 22.274 -10.452 -0.382 1.00 77.00 141 SER A C 1
ATOM 1100 O O . SER A 1 141 ? 21.105 -10.296 -0.749 1.00 77.00 141 SER A O 1
ATOM 1102 N N . GLU A 1 142 ? 23.246 -9.594 -0.689 1.00 76.62 142 GLU A N 1
ATOM 1103 C CA . GLU A 1 142 ? 23.061 -8.392 -1.500 1.00 76.62 142 GLU A CA 1
ATOM 1104 C C . GLU A 1 142 ? 22.572 -8.708 -2.924 1.00 76.62 142 GLU A C 1
ATOM 1106 O O . GLU A 1 142 ? 21.865 -7.903 -3.529 1.00 76.62 142 GLU A O 1
ATOM 1111 N N . SER A 1 143 ? 22.901 -9.901 -3.436 1.00 77.56 143 SER A N 1
ATOM 1112 C CA . SER A 1 143 ? 22.439 -10.377 -4.743 1.00 77.56 143 SER A CA 1
ATOM 1113 C C . SER A 1 143 ? 20.958 -10.762 -4.761 1.00 77.56 143 SER A C 1
ATOM 1115 O O . SER A 1 143 ? 20.335 -10.694 -5.815 1.00 77.56 143 SER A O 1
ATOM 1117 N N . VAL A 1 144 ? 20.395 -11.155 -3.612 1.00 78.81 144 VAL A N 1
ATOM 1118 C CA . VAL A 1 144 ? 18.977 -11.529 -3.476 1.00 78.81 144 VAL A CA 1
ATOM 1119 C C . VAL A 1 144 ? 18.131 -10.281 -3.240 1.00 78.81 144 VAL A C 1
ATOM 1121 O O . VAL A 1 144 ? 17.129 -10.074 -3.913 1.00 78.81 144 VAL A O 1
ATOM 1124 N N . PHE A 1 145 ? 18.573 -9.402 -2.339 1.00 83.25 145 PHE A N 1
ATOM 1125 C CA . PHE A 1 145 ? 17.946 -8.102 -2.099 1.00 83.25 145 PHE A CA 1
ATOM 1126 C C . PHE A 1 145 ? 18.658 -7.003 -2.890 1.00 83.25 145 PHE A C 1
ATOM 1128 O O . PHE A 1 145 ? 19.219 -6.057 -2.325 1.00 83.25 145 PHE A O 1
ATOM 1135 N N . SER A 1 146 ? 18.660 -7.145 -4.216 1.00 85.94 146 SER A N 1
ATOM 1136 C CA . SER A 1 146 ? 19.153 -6.103 -5.115 1.00 85.94 146 SER A CA 1
ATOM 1137 C C . SER A 1 146 ? 18.268 -4.853 -5.036 1.00 85.94 146 SER A C 1
ATOM 1139 O O . SER A 1 146 ? 17.130 -4.900 -4.561 1.00 85.94 146 SER A O 1
ATOM 1141 N N . PHE A 1 147 ? 18.786 -3.716 -5.506 1.00 84.50 147 PHE A N 1
ATOM 1142 C CA . PHE A 1 147 ? 17.997 -2.485 -5.597 1.00 84.50 147 PHE A CA 1
ATOM 1143 C C . PHE A 1 147 ? 16.714 -2.698 -6.412 1.00 84.50 147 PHE A C 1
ATOM 1145 O O . PHE A 1 147 ? 15.631 -2.349 -5.945 1.00 84.50 147 PHE A O 1
ATOM 1152 N N . ASP A 1 148 ? 16.839 -3.342 -7.573 1.00 83.56 148 ASP A N 1
ATOM 1153 C CA . ASP A 1 148 ? 15.715 -3.608 -8.472 1.00 83.56 148 ASP A CA 1
ATOM 1154 C C . ASP A 1 148 ? 14.659 -4.492 -7.801 1.00 83.56 148 ASP A C 1
ATOM 1156 O O . ASP A 1 148 ? 13.463 -4.228 -7.912 1.00 83.56 148 ASP A O 1
ATOM 1160 N N . TYR A 1 149 ? 15.090 -5.500 -7.034 1.00 85.75 149 TYR A N 1
ATOM 1161 C CA . TYR A 1 149 ? 14.177 -6.369 -6.295 1.00 85.75 149 TYR A CA 1
ATOM 1162 C C . TYR A 1 149 ? 13.435 -5.615 -5.183 1.00 85.75 149 TYR A C 1
ATOM 1164 O O . TYR A 1 149 ? 12.218 -5.741 -5.046 1.00 85.75 149 TYR A O 1
ATOM 1172 N N . ILE A 1 150 ? 14.148 -4.793 -4.407 1.00 86.19 150 ILE A N 1
ATOM 1173 C CA . ILE A 1 150 ? 13.552 -3.985 -3.333 1.00 86.19 150 ILE A CA 1
ATOM 1174 C C . ILE A 1 150 ? 12.568 -2.956 -3.903 1.00 86.19 150 ILE A C 1
ATOM 1176 O O . ILE A 1 150 ? 11.512 -2.717 -3.312 1.00 86.19 150 ILE A O 1
ATOM 1180 N N . SER A 1 151 ? 12.881 -2.356 -5.050 1.00 82.75 151 SER A N 1
ATOM 1181 C CA . SER A 1 151 ? 11.963 -1.436 -5.718 1.00 82.75 151 SER A CA 1
ATOM 1182 C C . SER A 1 151 ? 10.717 -2.155 -6.238 1.00 82.75 151 SER A C 1
ATOM 1184 O O . SER A 1 151 ? 9.596 -1.730 -5.955 1.00 82.75 151 SER A O 1
ATOM 1186 N N . ALA A 1 152 ? 10.888 -3.310 -6.888 1.00 82.62 152 ALA A N 1
ATOM 1187 C CA . ALA A 1 152 ? 9.777 -4.108 -7.397 1.00 82.62 152 ALA A CA 1
ATOM 1188 C C . ALA A 1 152 ? 8.826 -4.581 -6.283 1.00 82.62 152 ALA A C 1
ATOM 1190 O O . ALA A 1 152 ? 7.611 -4.450 -6.417 1.00 82.62 152 ALA A O 1
ATOM 1191 N N . ILE A 1 153 ? 9.348 -5.074 -5.154 1.00 84.06 153 ILE A N 1
ATOM 1192 C CA . ILE A 1 153 ? 8.494 -5.515 -4.038 1.00 84.06 153 ILE A CA 1
ATOM 1193 C C . ILE A 1 153 ? 7.800 -4.336 -3.339 1.00 84.06 153 ILE A C 1
ATOM 1195 O O . ILE A 1 153 ? 6.666 -4.468 -2.880 1.00 84.06 153 ILE A O 1
ATOM 1199 N N . THR A 1 154 ? 8.449 -3.167 -3.300 1.00 81.62 154 THR A N 1
ATOM 1200 C CA . THR A 1 154 ? 7.853 -1.916 -2.802 1.00 81.62 154 THR A CA 1
ATOM 1201 C C . THR A 1 154 ? 6.679 -1.490 -3.683 1.00 81.62 154 THR A C 1
ATOM 1203 O O . THR A 1 154 ? 5.603 -1.171 -3.176 1.00 81.62 154 THR A O 1
ATOM 1206 N N . TYR A 1 155 ? 6.870 -1.544 -5.001 1.00 78.06 155 TYR A N 1
ATOM 1207 C CA . TYR A 1 155 ? 5.841 -1.279 -6.002 1.00 78.06 155 TYR A CA 1
ATOM 1208 C C . TYR A 1 155 ? 4.645 -2.223 -5.866 1.00 78.06 155 TYR A C 1
ATOM 1210 O O . TYR A 1 155 ? 3.507 -1.760 -5.756 1.00 78.06 155 TYR A O 1
ATOM 1218 N N . GLU A 1 156 ? 4.904 -3.528 -5.795 1.00 80.62 156 GLU A N 1
ATOM 1219 C CA . GLU A 1 156 ? 3.864 -4.550 -5.685 1.00 80.62 156 GLU A CA 1
ATOM 1220 C C . GLU A 1 156 ? 3.030 -4.370 -4.413 1.00 80.62 156 GLU A C 1
ATOM 1222 O O . GLU A 1 156 ? 1.803 -4.307 -4.465 1.00 80.62 156 GLU A O 1
ATOM 1227 N N . HIS A 1 157 ? 3.690 -4.206 -3.265 1.00 81.19 157 HIS A N 1
ATOM 1228 C CA . HIS A 1 157 ? 3.005 -4.066 -1.983 1.00 81.19 157 HIS A CA 1
ATOM 1229 C C . HIS A 1 157 ? 2.131 -2.802 -1.932 1.00 81.19 157 HIS A C 1
ATOM 1231 O O . HIS A 1 157 ? 1.000 -2.841 -1.441 1.00 81.19 157 HIS A O 1
ATOM 1237 N N . LEU A 1 158 ? 2.611 -1.690 -2.498 1.00 80.38 158 LEU A N 1
ATOM 1238 C CA . LEU A 1 158 ? 1.847 -0.448 -2.573 1.00 80.38 158 LEU A CA 1
ATOM 1239 C C . LEU A 1 158 ? 0.629 -0.572 -3.498 1.00 80.38 158 LEU A C 1
ATOM 1241 O O . LEU A 1 158 ? -0.451 -0.067 -3.174 1.00 80.38 158 LEU A O 1
ATOM 1245 N N . LEU A 1 159 ? 0.767 -1.237 -4.644 1.00 75.94 159 LEU A N 1
ATOM 1246 C CA . LEU A 1 159 ? -0.338 -1.420 -5.584 1.00 75.94 159 LEU A CA 1
ATOM 1247 C C . LEU A 1 159 ? -1.386 -2.387 -5.063 1.00 75.94 159 LEU A C 1
ATOM 1249 O O . LEU A 1 159 ? -2.550 -1.999 -4.912 1.00 75.94 159 LEU A O 1
ATOM 1253 N N . ALA A 1 160 ? -0.963 -3.607 -4.742 1.00 80.62 160 ALA A N 1
ATOM 1254 C CA . ALA A 1 160 ? -1.852 -4.667 -4.300 1.00 80.62 160 ALA A CA 1
ATOM 1255 C C . ALA A 1 160 ? -2.563 -4.284 -2.995 1.00 80.62 160 ALA A C 1
ATOM 1257 O O . ALA A 1 160 ? -3.785 -4.417 -2.886 1.00 80.62 160 ALA A O 1
ATOM 1258 N N . GLY A 1 161 ? -1.818 -3.739 -2.028 1.00 82.25 161 GLY A N 1
ATOM 1259 C CA . GLY A 1 161 ? -2.352 -3.397 -0.714 1.00 82.25 161 GLY A CA 1
ATOM 1260 C C . GLY A 1 161 ? -3.341 -2.233 -0.745 1.00 82.25 161 GLY A C 1
ATOM 1261 O O . GLY A 1 161 ? -4.375 -2.288 -0.078 1.00 82.25 161 GLY A O 1
ATOM 1262 N N . SER A 1 162 ? -3.078 -1.180 -1.528 1.00 81.75 162 SER A N 1
ATOM 1263 C CA . SER A 1 162 ? -3.912 0.030 -1.430 1.00 81.75 162 SER A CA 1
ATOM 1264 C C . SER A 1 162 ? -5.266 -0.125 -2.115 1.00 81.75 162 SER A C 1
ATOM 1266 O O . SER A 1 162 ? -6.263 0.383 -1.601 1.00 81.75 162 SER A O 1
ATOM 1268 N N . ALA A 1 163 ? -5.330 -0.819 -3.257 1.00 79.50 163 ALA A N 1
ATOM 1269 C CA . ALA A 1 163 ? -6.597 -1.018 -3.959 1.00 79.50 163 ALA A CA 1
ATOM 1270 C C . ALA A 1 163 ? -7.529 -1.961 -3.194 1.00 79.50 163 ALA A C 1
ATOM 1272 O O . ALA A 1 163 ? -8.695 -1.624 -2.996 1.00 79.50 163 ALA A O 1
ATOM 1273 N N . THR A 1 164 ? -7.009 -3.092 -2.713 1.00 84.75 164 THR A N 1
ATOM 1274 C CA . THR A 1 164 ? -7.794 -4.067 -1.942 1.00 84.75 164 THR A CA 1
ATOM 1275 C C . THR A 1 164 ? -8.280 -3.467 -0.626 1.00 84.75 164 THR A C 1
ATOM 1277 O O . THR A 1 164 ? -9.481 -3.457 -0.382 1.00 84.75 164 THR A O 1
ATOM 1280 N N . THR A 1 165 ? -7.395 -2.839 0.156 1.00 88.56 165 THR A N 1
ATOM 1281 C CA . THR A 1 165 ? -7.774 -2.176 1.417 1.00 88.56 165 THR A CA 1
ATOM 1282 C C . THR A 1 165 ? -8.794 -1.064 1.183 1.00 88.56 165 THR A C 1
ATOM 1284 O O . THR A 1 165 ? -9.779 -0.962 1.909 1.00 88.56 165 THR A O 1
ATOM 1287 N N . SER A 1 166 ? -8.607 -0.241 0.143 1.00 85.88 166 SER A N 1
ATOM 1288 C CA . SER A 1 166 ? -9.583 0.800 -0.185 1.00 85.88 166 SER A CA 1
ATOM 1289 C C . SER A 1 166 ? -10.939 0.222 -0.569 1.00 85.88 166 SER A C 1
ATOM 1291 O O . SER A 1 166 ? -11.952 0.807 -0.201 1.00 85.88 166 SER A O 1
ATOM 1293 N N . PHE A 1 167 ? -10.966 -0.860 -1.345 1.00 86.12 167 PHE A N 1
ATOM 1294 C CA . PHE A 1 167 ? -12.206 -1.502 -1.757 1.00 86.12 167 PHE A CA 1
ATOM 1295 C C . PHE A 1 167 ? -12.931 -2.116 -0.558 1.00 86.12 167 PHE A C 1
ATOM 1297 O O . PHE A 1 167 ? -14.129 -1.889 -0.396 1.00 86.12 167 PHE A O 1
ATOM 1304 N N . THR A 1 168 ? -12.206 -2.818 0.316 1.00 89.81 168 THR A N 1
ATOM 1305 C CA . THR A 1 168 ? -12.750 -3.388 1.553 1.00 89.81 168 THR A CA 1
ATOM 1306 C C . THR A 1 168 ? -13.336 -2.300 2.448 1.00 89.81 168 THR A C 1
ATOM 1308 O O . THR A 1 168 ? -14.501 -2.393 2.815 1.00 89.81 168 THR A O 1
ATOM 1311 N N . LEU A 1 169 ? -12.596 -1.219 2.722 1.00 90.88 169 LEU A N 1
ATOM 1312 C CA . LEU A 1 169 ? -13.094 -0.113 3.550 1.00 90.88 169 LEU A CA 1
ATOM 1313 C C . LEU A 1 169 ? -14.341 0.547 2.950 1.00 90.88 169 LEU A C 1
ATOM 1315 O O . LEU A 1 169 ? -15.311 0.786 3.663 1.00 90.88 169 LEU A O 1
ATOM 1319 N N . SER A 1 170 ? -14.346 0.815 1.641 1.00 89.00 170 SER A N 1
ATOM 1320 C CA . SER A 1 170 ? -15.530 1.365 0.969 1.00 89.00 170 SER A CA 1
ATOM 1321 C C . SER A 1 170 ? -16.725 0.414 1.030 1.00 89.00 170 SER A C 1
ATOM 1323 O O . SER A 1 170 ? -17.850 0.873 1.207 1.00 89.00 170 SER A O 1
ATOM 1325 N N . SER A 1 171 ? -16.489 -0.894 0.920 1.00 90.12 171 SER A N 1
ATOM 1326 C CA . SER A 1 171 ? -17.538 -1.914 1.011 1.00 90.12 171 SER A CA 1
ATOM 1327 C C . SER A 1 171 ? -18.110 -2.006 2.423 1.00 90.12 171 SER A C 1
ATOM 1329 O O . SER A 1 171 ? -19.327 -2.032 2.570 1.00 90.12 171 SER A O 1
ATOM 1331 N N . ILE A 1 172 ? -17.257 -1.984 3.453 1.00 92.06 172 ILE A N 1
ATOM 1332 C CA . ILE A 1 172 ? -17.685 -1.962 4.858 1.00 92.06 172 ILE A CA 1
ATOM 1333 C C . ILE A 1 172 ? -18.564 -0.737 5.111 1.00 92.06 172 ILE A C 1
ATOM 1335 O O . ILE A 1 172 ? -19.690 -0.891 5.566 1.00 92.06 172 ILE A O 1
ATOM 1339 N N . VAL A 1 173 ? -18.104 0.466 4.748 1.00 91.56 173 VAL A N 1
ATOM 1340 C CA . VAL A 1 173 ? -18.887 1.701 4.939 1.00 91.56 173 VAL A CA 1
ATOM 1341 C C . VAL A 1 173 ? -20.226 1.631 4.204 1.00 91.56 173 VAL A C 1
ATOM 1343 O O . VAL A 1 173 ? -21.256 1.979 4.772 1.00 91.56 173 VAL A O 1
ATOM 1346 N N . TYR A 1 174 ? -20.231 1.145 2.960 1.00 93.44 174 TYR A N 1
ATOM 1347 C CA . TYR A 1 174 ? -21.456 0.969 2.182 1.00 93.44 174 TYR A CA 1
ATOM 1348 C C . TYR A 1 174 ? -22.443 -0.001 2.851 1.00 93.44 174 TYR A C 1
ATOM 1350 O O . TYR A 1 174 ? -23.631 0.299 2.951 1.00 93.44 174 TYR A O 1
ATOM 1358 N N . LEU A 1 175 ? -21.960 -1.152 3.326 1.00 93.00 175 LEU A N 1
ATOM 1359 C CA . LEU A 1 175 ? -22.797 -2.157 3.978 1.00 93.00 175 LEU A CA 1
ATOM 1360 C C . LEU A 1 175 ? -23.317 -1.671 5.331 1.00 93.00 175 LEU A C 1
ATOM 1362 O O . LEU A 1 175 ? -24.500 -1.850 5.613 1.00 93.00 175 LEU A O 1
ATOM 1366 N N . VAL A 1 176 ? -22.471 -1.028 6.138 1.00 93.81 176 VAL A N 1
ATOM 1367 C CA . VAL A 1 176 ? -22.846 -0.474 7.447 1.00 93.81 176 VAL A CA 1
ATOM 1368 C C . VAL A 1 176 ? -23.910 0.612 7.291 1.00 93.81 176 VAL A C 1
ATOM 1370 O O . VAL A 1 176 ? -24.918 0.558 7.987 1.00 93.81 176 VAL A O 1
ATOM 1373 N N . ALA A 1 177 ? -23.770 1.512 6.311 1.00 93.00 177 ALA A N 1
ATOM 1374 C CA . ALA A 1 177 ? -24.769 2.549 6.031 1.00 93.00 177 ALA A CA 1
ATOM 1375 C C . ALA A 1 177 ? -26.150 1.982 5.636 1.00 93.00 177 ALA A C 1
ATOM 1377 O O . ALA A 1 177 ? -27.171 2.648 5.795 1.00 93.00 177 ALA A O 1
ATOM 1378 N N . GLY A 1 178 ? -26.202 0.749 5.118 1.00 93.69 178 GLY A N 1
ATOM 1379 C CA . GLY A 1 178 ? -27.449 0.037 4.827 1.00 93.69 178 GLY A CA 1
ATOM 1380 C C . GLY A 1 178 ? -28.068 -0.691 6.028 1.00 93.69 178 GLY A C 1
ATOM 1381 O O . GLY A 1 178 ? -29.190 -1.183 5.917 1.00 93.69 178 GLY A O 1
ATOM 1382 N N . HIS A 1 179 ? -27.364 -0.776 7.161 1.00 94.75 179 HIS A N 1
ATOM 1383 C CA . HIS A 1 179 ? -27.757 -1.549 8.341 1.00 94.75 179 HIS A CA 1
ATOM 1384 C C . HIS A 1 179 ? -27.591 -0.710 9.615 1.00 94.75 179 HIS A C 1
ATOM 1386 O O . HIS A 1 179 ? -26.639 -0.882 10.376 1.00 94.75 179 HIS A O 1
ATOM 1392 N N . LEU A 1 180 ? -28.562 0.172 9.875 1.00 93.50 180 LEU A N 1
ATOM 1393 C CA . LEU A 1 180 ? -28.543 1.127 10.998 1.00 93.50 180 LEU A CA 1
ATOM 1394 C C . LEU A 1 180 ? -28.289 0.471 12.366 1.00 93.50 180 LEU A C 1
ATOM 1396 O O . LEU A 1 180 ? -27.614 1.035 13.218 1.00 93.50 180 LEU A O 1
ATOM 1400 N N . ASN A 1 181 ? -28.785 -0.750 12.574 1.00 94.69 181 ASN A N 1
ATOM 1401 C CA . ASN A 1 181 ? -28.562 -1.513 13.803 1.00 94.69 181 ASN A CA 1
ATOM 1402 C C . ASN A 1 181 ? -27.102 -1.974 13.981 1.00 94.69 181 ASN A C 1
ATOM 1404 O O . ASN A 1 181 ? -26.666 -2.214 15.105 1.00 94.69 181 ASN A O 1
ATOM 1408 N N . VAL A 1 182 ? -26.366 -2.170 12.883 1.00 94.12 182 VAL A N 1
ATOM 1409 C CA . VAL A 1 182 ? -24.934 -2.499 12.900 1.00 94.12 182 VAL A CA 1
ATOM 1410 C C . VAL A 1 182 ? -24.122 -1.229 13.120 1.00 94.12 182 VAL A C 1
ATOM 1412 O O . VAL A 1 182 ? -23.209 -1.244 13.942 1.00 94.12 182 VAL A O 1
ATOM 1415 N N . GLU A 1 183 ? -24.487 -0.141 12.438 1.00 94.31 183 GLU A N 1
ATOM 1416 C CA . GLU A 1 183 ? -23.877 1.181 12.606 1.00 94.31 183 GLU A CA 1
ATOM 1417 C C . GLU A 1 183 ? -23.956 1.663 14.058 1.00 94.31 183 GLU A C 1
ATOM 1419 O O . GLU A 1 183 ? -22.932 2.008 14.641 1.00 94.31 183 GLU A O 1
ATOM 1424 N N . GLU A 1 184 ? -25.139 1.604 14.675 1.00 95.25 184 GLU A N 1
ATOM 1425 C CA . GLU A 1 184 ? -25.339 2.026 16.064 1.00 95.25 184 GLU A CA 1
ATOM 1426 C C . GLU A 1 184 ? -24.429 1.256 17.032 1.00 95.25 184 GLU A C 1
ATOM 1428 O O . GLU A 1 184 ? -23.784 1.855 17.890 1.00 95.25 184 GLU A O 1
ATOM 1433 N N . LYS A 1 185 ? -24.319 -0.066 16.865 1.00 94.25 185 LYS A N 1
ATOM 1434 C CA . LYS A 1 185 ? -23.456 -0.907 17.707 1.00 94.25 185 LYS A CA 1
ATOM 1435 C C . LYS A 1 185 ? -21.969 -0.611 17.510 1.00 94.25 185 LYS A C 1
ATOM 1437 O O . LYS A 1 185 ? -21.228 -0.605 18.488 1.00 94.25 185 LYS A O 1
ATOM 1442 N N . LEU A 1 186 ? -21.535 -0.365 16.271 1.00 93.12 186 LEU A N 1
ATOM 1443 C CA . LEU A 1 186 ? -20.154 0.033 15.979 1.00 93.12 186 LEU A CA 1
ATOM 1444 C C . LEU A 1 186 ? -19.821 1.377 16.623 1.00 93.12 186 LEU A C 1
ATOM 1446 O O . LEU A 1 186 ? -18.780 1.501 17.258 1.00 93.12 186 LEU A O 1
ATOM 1450 N N . LEU A 1 187 ? -20.701 2.369 16.477 1.00 92.50 187 LEU A N 1
ATOM 1451 C CA . LEU A 1 187 ? -20.498 3.691 17.064 1.00 92.50 187 LEU A CA 1
ATOM 1452 C C . LEU A 1 187 ? -20.477 3.624 18.591 1.00 92.50 187 LEU A C 1
ATOM 1454 O O . LEU A 1 187 ? -19.582 4.196 19.196 1.00 92.50 187 LEU A O 1
ATOM 1458 N N . GLN A 1 188 ? -21.380 2.859 19.210 1.00 93.12 188 GLN A N 1
ATOM 1459 C CA . GLN A 1 188 ? -21.368 2.638 20.660 1.00 93.12 188 GLN A CA 1
ATOM 1460 C C . GLN A 1 188 ? -20.051 2.022 21.151 1.00 93.12 188 GLN A C 1
ATOM 1462 O O . GLN A 1 188 ? -19.545 2.422 22.198 1.00 93.12 188 GLN A O 1
ATOM 1467 N N . GLU A 1 189 ? -19.482 1.064 20.413 1.00 91.88 189 GLU A N 1
ATOM 1468 C CA . GLU A 1 189 ? -18.185 0.474 20.758 1.00 91.88 189 GLU A CA 1
ATOM 1469 C C . GLU A 1 189 ? -17.034 1.478 20.581 1.00 91.88 189 GLU A C 1
ATOM 1471 O O . GLU A 1 189 ? -16.174 1.593 21.455 1.00 91.88 189 GLU A O 1
ATOM 1476 N N . ILE A 1 190 ? -17.042 2.247 19.487 1.00 90.00 190 ILE A N 1
ATOM 1477 C CA . ILE A 1 190 ? -16.034 3.277 19.204 1.00 90.00 190 ILE A CA 1
ATOM 1478 C C . ILE A 1 190 ? -16.069 4.395 20.249 1.00 90.00 190 ILE A C 1
ATOM 1480 O O . ILE A 1 190 ? -15.028 4.736 20.813 1.00 90.00 190 ILE A O 1
ATOM 1484 N N . ASP A 1 191 ? -17.250 4.924 20.555 1.00 89.69 191 ASP A N 1
ATOM 1485 C CA . ASP A 1 191 ? -17.446 5.973 21.558 1.00 89.69 191 ASP A CA 1
ATOM 1486 C C . ASP A 1 191 ? -17.162 5.458 22.980 1.00 89.69 191 ASP A C 1
ATOM 1488 O O . ASP A 1 191 ? -16.738 6.216 23.854 1.00 89.69 191 ASP A O 1
ATOM 1492 N N . GLY A 1 192 ? -17.345 4.154 23.216 1.00 88.25 192 GLY A N 1
ATOM 1493 C CA . GLY A 1 192 ? -17.042 3.488 24.481 1.00 88.25 192 GLY A CA 1
ATOM 1494 C C . GLY A 1 192 ? -15.550 3.241 24.742 1.00 88.25 192 GLY A C 1
ATOM 1495 O O . GLY A 1 192 ? -15.178 2.933 25.875 1.00 88.25 192 GLY A O 1
ATOM 1496 N N . PHE A 1 193 ? -14.679 3.386 23.736 1.00 86.69 193 PHE A N 1
ATOM 1497 C CA . PHE A 1 193 ? -13.255 3.043 23.839 1.00 86.69 193 PHE A CA 1
ATOM 1498 C C . PHE A 1 193 ? -12.454 3.931 24.812 1.00 86.69 193 PHE A C 1
ATOM 1500 O O . PHE A 1 193 ? -11.476 3.485 25.431 1.00 86.69 193 PHE A O 1
ATOM 1507 N N . GLY A 1 194 ? -12.828 5.202 24.955 1.00 81.88 194 GLY A N 1
ATOM 1508 C CA . GLY A 1 194 ? -12.141 6.125 25.854 1.00 81.88 194 GLY A CA 1
ATOM 1509 C C . GLY A 1 194 ? -12.366 7.595 25.525 1.00 81.88 194 GLY A C 1
ATOM 1510 O O . GLY A 1 194 ? -13.236 7.956 24.741 1.00 81.88 194 GLY A O 1
ATOM 1511 N N . THR A 1 195 ? -11.568 8.466 26.145 1.00 80.44 195 THR A N 1
ATOM 1512 C CA . THR A 1 195 ? -11.602 9.906 25.862 1.00 80.44 195 THR A CA 1
ATOM 1513 C C . THR A 1 195 ? -11.189 10.187 24.418 1.00 80.44 195 THR A C 1
ATOM 1515 O O . THR A 1 195 ? -10.363 9.470 23.857 1.00 80.44 195 THR A O 1
ATOM 1518 N N . HIS A 1 196 ? -11.708 11.271 23.833 1.00 75.62 196 HIS A N 1
ATOM 1519 C CA . HIS A 1 196 ? -11.429 11.651 22.440 1.00 75.62 196 HIS A CA 1
ATOM 1520 C C . HIS A 1 196 ? -9.930 11.809 22.106 1.00 75.62 196 HIS A C 1
ATOM 1522 O O . HIS A 1 196 ? -9.556 11.719 20.941 1.00 75.62 196 HIS A O 1
ATOM 1528 N N . ASP A 1 197 ? -9.067 11.993 23.111 1.00 80.94 197 ASP A N 1
ATOM 1529 C CA . ASP A 1 197 ? -7.614 12.117 22.937 1.00 80.94 197 ASP A CA 1
ATOM 1530 C C . ASP A 1 197 ? -6.875 10.765 22.870 1.00 80.94 197 ASP A C 1
ATOM 1532 O O . ASP A 1 197 ? -5.684 10.718 22.547 1.00 80.94 197 ASP A O 1
ATOM 1536 N N . ARG A 1 198 ? -7.542 9.644 23.186 1.00 83.44 198 ARG A N 1
ATOM 1537 C CA . ARG A 1 198 ? -6.924 8.313 23.158 1.00 83.44 198 ARG A CA 1
ATOM 1538 C C . ARG A 1 198 ? -6.935 7.760 21.734 1.00 83.44 198 ARG A C 1
ATOM 1540 O O . ARG A 1 198 ? -7.957 7.300 21.239 1.00 83.44 198 ARG A O 1
ATOM 1547 N N . ILE A 1 199 ? -5.764 7.728 21.103 1.00 84.94 199 ILE A N 1
ATOM 1548 C CA . ILE A 1 199 ? -5.581 7.107 19.785 1.00 84.94 199 ILE A CA 1
ATOM 1549 C C . ILE A 1 199 ? -5.504 5.574 19.945 1.00 84.94 199 ILE A C 1
ATOM 1551 O O . ILE A 1 199 ? -4.625 5.098 20.673 1.00 84.94 199 ILE A O 1
ATOM 1555 N N . PRO A 1 200 ? -6.373 4.795 19.269 1.00 86.62 200 PRO A N 1
ATOM 1556 C CA . PRO A 1 200 ? -6.297 3.336 19.269 1.00 86.62 200 PRO A CA 1
ATOM 1557 C C . PRO A 1 200 ? -4.974 2.822 18.693 1.00 86.62 200 PRO A C 1
ATOM 1559 O O . PRO A 1 200 ? -4.456 3.352 17.709 1.00 86.62 200 PRO A O 1
ATOM 1562 N N . ASN A 1 201 ? -4.442 1.749 19.272 1.00 86.12 201 ASN A N 1
ATOM 1563 C CA . ASN A 1 201 ? -3.294 1.016 18.748 1.00 86.12 201 ASN A CA 1
ATOM 1564 C C . ASN A 1 201 ? -3.671 -0.431 18.373 1.00 86.12 201 ASN A C 1
ATOM 1566 O O . ASN A 1 201 ? -4.780 -0.897 18.613 1.00 86.12 201 ASN A O 1
ATOM 1570 N N . ALA A 1 202 ? -2.729 -1.170 17.780 1.00 83.50 202 ALA A N 1
ATOM 1571 C CA . ALA A 1 202 ? -2.986 -2.524 17.283 1.00 83.50 202 ALA A CA 1
ATOM 1572 C C . ALA A 1 202 ? -3.409 -3.539 18.365 1.00 83.50 202 ALA A C 1
ATOM 1574 O O . ALA A 1 202 ? -4.079 -4.513 18.041 1.00 83.50 202 ALA A O 1
ATOM 1575 N N . LYS A 1 203 ? -3.021 -3.342 19.633 1.00 85.38 203 LYS A N 1
ATOM 1576 C CA . LYS A 1 203 ? -3.437 -4.220 20.740 1.00 85.38 203 LYS A CA 1
ATOM 1577 C C . LYS A 1 203 ? -4.889 -3.979 21.130 1.00 85.38 203 LYS A C 1
ATOM 1579 O O . LYS A 1 203 ? -5.608 -4.930 21.417 1.00 85.38 203 LYS A O 1
ATOM 1584 N N . ASP A 1 204 ? -5.317 -2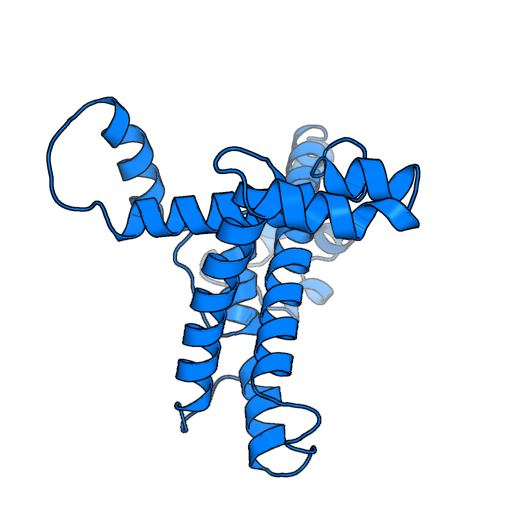.719 21.074 1.00 87.31 204 ASP A N 1
ATOM 1585 C CA . ASP A 1 204 ? -6.678 -2.322 21.420 1.00 87.31 204 ASP A CA 1
ATOM 1586 C C . ASP A 1 204 ? -7.715 -2.989 20.505 1.00 87.31 204 ASP A C 1
ATOM 1588 O O . ASP A 1 204 ? -8.829 -3.238 20.947 1.00 87.31 204 ASP A O 1
ATOM 1592 N N . LEU A 1 205 ? -7.351 -3.341 19.264 1.00 83.88 205 LEU A N 1
ATOM 1593 C CA . LEU A 1 205 ? -8.243 -4.043 18.333 1.00 83.88 205 LEU A CA 1
ATOM 1594 C C . LEU A 1 205 ? -8.807 -5.341 18.933 1.00 83.88 205 LEU A C 1
ATOM 1596 O O . LEU A 1 205 ? -10.011 -5.559 18.891 1.00 83.88 205 LEU A O 1
ATOM 1600 N N . ASN A 1 206 ? -7.952 -6.163 19.544 1.00 80.56 206 ASN A N 1
ATOM 1601 C CA . ASN A 1 206 ? -8.370 -7.449 20.108 1.00 80.56 206 ASN A CA 1
ATOM 1602 C C . ASN A 1 206 ? -8.993 -7.309 21.503 1.00 80.56 206 ASN A C 1
ATOM 1604 O O . ASN A 1 206 ? -9.793 -8.144 21.912 1.00 80.56 206 ASN A O 1
ATOM 1608 N N . GLU A 1 207 ? -8.575 -6.296 22.263 1.00 84.81 207 GLU A N 1
ATOM 1609 C CA . GLU A 1 207 ? -8.945 -6.153 23.676 1.00 84.81 207 GLU A CA 1
ATOM 1610 C C . GLU A 1 207 ? -10.167 -5.252 23.883 1.00 84.81 207 GLU A C 1
ATOM 1612 O O . GLU A 1 207 ? -10.905 -5.431 24.848 1.00 84.81 207 GLU A O 1
ATOM 1617 N N . SER A 1 208 ? -10.368 -4.267 23.008 1.00 85.62 208 SER A N 1
ATOM 1618 C CA . SER A 1 208 ? -11.347 -3.188 23.188 1.00 85.62 208 SER A CA 1
ATOM 1619 C C . SER A 1 208 ? -12.353 -3.047 22.045 1.00 85.62 208 SER A C 1
ATOM 1621 O O . SER A 1 208 ? -13.324 -2.319 22.221 1.00 85.62 208 SER A O 1
ATOM 1623 N N . PHE A 1 209 ? -12.158 -3.737 20.913 1.00 90.06 209 PHE A N 1
ATOM 1624 C CA . PHE A 1 209 ? -13.061 -3.667 19.755 1.00 90.06 209 PHE A CA 1
ATOM 1625 C C . PHE A 1 209 ? -13.560 -5.044 19.257 1.00 90.06 209 PHE A C 1
ATOM 1627 O O . PHE A 1 209 ? -13.408 -5.376 18.076 1.00 90.06 209 PHE A O 1
ATOM 1634 N N . PRO A 1 210 ? -14.141 -5.887 20.133 1.00 88.62 210 PRO A N 1
ATOM 1635 C CA . PRO A 1 210 ? -14.598 -7.227 19.760 1.00 88.62 210 PRO A CA 1
ATOM 1636 C C . PRO A 1 210 ? -15.729 -7.249 18.720 1.00 88.62 210 PRO A C 1
ATOM 1638 O O . PRO A 1 210 ? -15.892 -8.256 18.029 1.00 88.62 210 PRO A O 1
ATOM 1641 N N . TYR A 1 211 ? -16.546 -6.198 18.621 1.00 90.31 211 TYR A N 1
ATOM 1642 C CA . TYR A 1 211 ? -17.608 -6.090 17.622 1.00 90.31 211 TYR A CA 1
ATOM 1643 C C . TYR A 1 211 ? -17.067 -5.583 16.282 1.00 90.31 211 TYR A C 1
ATOM 1645 O O . TYR A 1 211 ? -17.404 -6.148 15.243 1.00 90.31 211 TYR A O 1
ATOM 1653 N N . LEU A 1 212 ? -16.172 -4.593 16.284 1.00 88.81 212 LEU A N 1
ATOM 1654 C CA . LEU A 1 212 ? -15.462 -4.144 15.084 1.00 88.81 212 LEU A CA 1
ATOM 1655 C C . LEU A 1 212 ? -14.719 -5.297 14.395 1.00 88.81 212 LEU A C 1
ATOM 1657 O O . LEU A 1 212 ? -14.755 -5.390 13.169 1.00 88.81 212 LEU A O 1
ATOM 1661 N N . ASP A 1 213 ? -14.087 -6.187 15.168 1.00 85.94 213 ASP A N 1
ATOM 1662 C CA . ASP A 1 213 ? -13.381 -7.360 14.633 1.00 85.94 213 ASP A CA 1
ATOM 1663 C C . ASP A 1 213 ? -14.326 -8.346 13.919 1.00 85.94 213 ASP A C 1
ATOM 1665 O O . ASP A 1 213 ? -13.928 -9.005 12.965 1.00 85.94 213 ASP A O 1
ATOM 1669 N N . GLN A 1 214 ? -15.606 -8.395 14.309 1.00 86.38 214 GLN A N 1
ATOM 1670 C CA . GLN A 1 214 ? -16.624 -9.220 13.641 1.00 86.38 214 GLN A CA 1
ATOM 1671 C C . GLN A 1 214 ? -17.166 -8.594 12.351 1.00 86.38 214 GLN A C 1
ATOM 1673 O O . GLN A 1 214 ? -17.673 -9.315 11.493 1.00 86.38 214 GLN A O 1
ATOM 1678 N N . VAL A 1 215 ? -17.126 -7.264 12.231 1.00 83.19 215 VAL A N 1
ATOM 1679 C CA . VAL A 1 215 ? -17.664 -6.540 11.065 1.00 83.19 215 VAL A CA 1
ATOM 1680 C C . VAL A 1 215 ? -16.635 -6.409 9.933 1.00 83.19 215 VAL A C 1
ATOM 1682 O O . VAL A 1 215 ? -17.019 -6.212 8.778 1.00 83.19 215 VAL A O 1
ATOM 1685 N N . ARG A 1 216 ? -15.343 -6.496 10.258 1.00 65.88 216 ARG A N 1
ATOM 1686 C CA . ARG A 1 216 ? -14.226 -6.396 9.311 1.00 65.88 216 ARG A CA 1
ATOM 1687 C C . ARG A 1 216 ? -14.204 -7.530 8.280 1.00 65.88 216 ARG A C 1
ATOM 1689 O O . ARG A 1 216 ? -13.908 -7.207 7.104 1.00 65.88 216 ARG A O 1
#

Radius of gyration: 21.29 Å; chains: 1; bounding box: 54×48×57 Å

Secondary structure (DSSP, 8-state):
-HHHHHHHIIIIIS----TT-THHHHHHHHTTT----S-TTHHHHHHHHHHHHHHHHHHTS-STTS-HHHHHHHH-HHHHHHHHHHHTTSTTSHHHHHHHHHHHHHHHHHHHHHHHHH-S------HHHHHHHHHHTTSS-TTTS-HHHHHHHHHHHHHHHHHHHHHHHHHHHHHHHT-HHHHHHHHHHHHHT--TT----HHHHHHH-TTHHHH-

Sequence (216 aa):
LRLATDVIGDAAFGVNFGLSNPHSICESMKSVNNVEHSSASSSDEVSNFINQHIYSTTQLKMDLSGSFSIIIGLIAPILQEPFRQILKRIKGTMDWKMECTNKNLTGRLDEIVKKRMKDKNRTSKNFLSLILNARESKSVSESVFSFDYISAITYEHLLAGSATTSFTLSSIVYLVAGHLNVEEKLLQEIDGF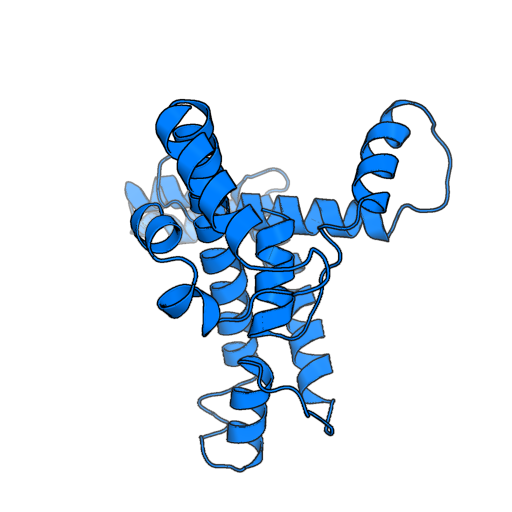GTHDRIPNAKDLNESFPYLDQVR

Organism: NCBI:txid97028